Protein AF-A0A5B0LJ06-F1 (afdb_monomer_lite)

pLDDT: mean 71.45, std 17.34, range [28.86, 95.81]

Structure (mmCIF, N/CA/C/O backbone):
data_AF-A0A5B0LJ06-F1
#
_entry.id   AF-A0A5B0LJ06-F1
#
loop_
_atom_site.group_PDB
_atom_site.id
_atom_site.type_symbol
_atom_site.label_atom_id
_atom_site.label_alt_id
_atom_site.label_comp_id
_atom_site.label_asym_id
_atom_site.label_entity_id
_atom_site.label_seq_id
_atom_site.pdbx_PDB_ins_code
_atom_site.Cartn_x
_atom_site.Cartn_y
_atom_site.Cartn_z
_atom_site.occupancy
_atom_site.B_iso_or_equiv
_atom_site.auth_seq_id
_atom_site.auth_comp_id
_atom_site.auth_asym_id
_atom_site.auth_atom_id
_atom_site.pdbx_PDB_model_num
ATOM 1 N N . MET A 1 1 ? -15.429 -1.213 -6.003 1.00 41.97 1 MET A N 1
ATOM 2 C CA . MET A 1 1 ? -16.280 -0.108 -5.500 1.00 41.97 1 MET A CA 1
ATOM 3 C C . MET A 1 1 ? -15.819 1.256 -6.001 1.00 41.97 1 MET A C 1
ATOM 5 O O . MET A 1 1 ? -16.641 1.944 -6.574 1.00 41.97 1 MET A O 1
ATOM 9 N N . ILE A 1 2 ? -14.546 1.646 -5.855 1.00 40.12 2 ILE A N 1
ATOM 10 C CA . ILE A 1 2 ? -14.107 3.023 -6.181 1.00 40.12 2 ILE A CA 1
ATOM 11 C C . ILE A 1 2 ? -14.058 3.334 -7.695 1.00 40.12 2 ILE A C 1
ATOM 13 O O . ILE A 1 2 ? -14.106 4.486 -8.096 1.00 40.12 2 ILE A O 1
ATOM 17 N N . SER A 1 3 ? -14.030 2.315 -8.551 1.00 35.22 3 SER A N 1
ATOM 18 C CA . SER A 1 3 ? -14.036 2.455 -10.014 1.00 35.22 3 SER A CA 1
ATOM 19 C C . SER A 1 3 ? -15.416 2.276 -10.663 1.00 35.22 3 SER A C 1
ATOM 21 O O . SER A 1 3 ? -15.497 2.220 -11.889 1.00 35.22 3 SER A O 1
ATOM 23 N N . ASN A 1 4 ? -16.495 2.134 -9.879 1.00 44.28 4 ASN A N 1
ATOM 24 C CA . ASN A 1 4 ? -17.827 1.881 -10.428 1.00 44.28 4 ASN A CA 1
ATOM 25 C C . ASN A 1 4 ? -18.571 3.213 -10.677 1.00 44.28 4 ASN A C 1
ATOM 27 O O . ASN A 1 4 ? -19.005 3.846 -9.712 1.00 44.28 4 ASN A O 1
ATOM 31 N N . PRO A 1 5 ? -18.776 3.635 -11.940 1.00 48.34 5 PRO A N 1
ATOM 32 C CA . PRO A 1 5 ? -19.432 4.904 -12.260 1.00 48.34 5 PRO A CA 1
ATOM 33 C C . PRO A 1 5 ? -20.890 4.969 -11.772 1.00 48.34 5 PRO A C 1
ATOM 35 O O . PRO A 1 5 ? -21.401 6.060 -11.512 1.00 48.34 5 PRO A O 1
ATOM 38 N N . SER A 1 6 ? -21.542 3.821 -11.556 1.00 48.34 6 SER A N 1
ATOM 39 C CA . SER A 1 6 ? -22.893 3.716 -10.986 1.00 48.34 6 SER A CA 1
ATOM 40 C C . SER A 1 6 ? -22.972 4.186 -9.529 1.00 48.34 6 SER A C 1
ATOM 42 O O . SER A 1 6 ? -24.055 4.4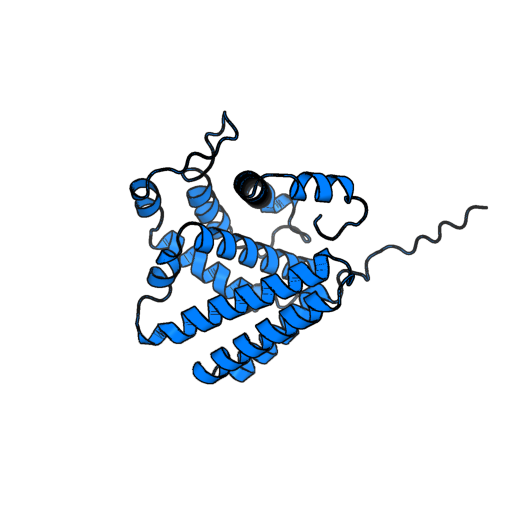62 -9.024 1.00 48.34 6 SER A O 1
ATOM 44 N N . LEU A 1 7 ? -21.831 4.309 -8.843 1.00 59.62 7 LEU A N 1
ATOM 45 C CA . LEU A 1 7 ? -21.734 4.771 -7.458 1.00 59.62 7 LEU A CA 1
ATOM 46 C C . LEU A 1 7 ? -21.443 6.276 -7.354 1.00 59.62 7 LEU A C 1
ATOM 48 O O . LEU A 1 7 ? -21.015 6.752 -6.307 1.00 59.62 7 LEU A O 1
ATOM 52 N N . LYS A 1 8 ? -21.702 7.067 -8.404 1.00 63.84 8 LYS A N 1
ATOM 53 C CA . LYS A 1 8 ? -21.437 8.519 -8.427 1.00 63.84 8 LYS A CA 1
ATOM 54 C C . LYS A 1 8 ? -22.010 9.273 -7.218 1.00 63.84 8 LYS A C 1
ATOM 56 O O . LYS A 1 8 ? -21.332 10.134 -6.664 1.00 63.84 8 LYS A O 1
ATOM 61 N N . HIS A 1 9 ? -23.230 8.944 -6.789 1.00 66.75 9 HIS A N 1
ATOM 62 C CA . HIS A 1 9 ? -23.848 9.560 -5.608 1.00 66.75 9 HIS A CA 1
ATOM 63 C C . HIS A 1 9 ? -23.132 9.176 -4.312 1.00 66.75 9 HIS A C 1
ATOM 65 O O . HIS A 1 9 ? -22.877 10.038 -3.482 1.00 66.75 9 HIS A O 1
ATOM 71 N N . PHE A 1 10 ? -22.724 7.914 -4.186 1.00 69.19 10 PHE A N 1
ATOM 72 C CA . PHE A 1 10 ? -21.917 7.441 -3.066 1.00 69.19 10 PHE A CA 1
ATOM 73 C C . PHE A 1 10 ? -20.543 8.129 -3.032 1.00 69.19 10 PHE A C 1
ATOM 75 O O . PHE A 1 10 ? -20.128 8.613 -1.985 1.00 69.19 10 PHE A O 1
ATOM 82 N N . HIS A 1 11 ? -19.870 8.278 -4.178 1.00 66.31 11 HIS A N 1
ATOM 83 C CA . HIS A 1 11 ? -18.613 9.029 -4.274 1.00 66.31 11 HIS A CA 1
ATOM 84 C C . HIS A 1 11 ? -18.774 10.494 -3.877 1.00 66.31 11 HIS A C 1
ATOM 86 O O . HIS A 1 11 ? -17.941 11.013 -3.138 1.00 66.31 11 HIS A O 1
ATOM 92 N N . ARG A 1 12 ? -19.865 11.138 -4.307 1.00 67.25 12 ARG A N 1
ATOM 93 C CA . ARG A 1 12 ? -20.186 12.511 -3.915 1.00 67.25 12 ARG A CA 1
ATOM 94 C C . ARG A 1 12 ? -20.380 12.634 -2.403 1.00 67.25 12 ARG A C 1
ATOM 96 O O . ARG A 1 12 ? -19.766 13.502 -1.788 1.00 67.25 12 ARG A O 1
ATOM 103 N N . SER A 1 13 ? -21.155 11.733 -1.804 1.00 72.19 13 SER A N 1
ATOM 104 C CA . SER A 1 13 ? -21.355 11.708 -0.355 1.00 72.19 13 SER A CA 1
ATOM 105 C C . SER A 1 13 ? -20.041 11.529 0.402 1.00 72.19 13 SER A C 1
ATOM 107 O O . SER A 1 13 ? -19.841 12.199 1.404 1.00 72.19 13 SER A O 1
ATOM 109 N N . ILE A 1 14 ? -19.111 10.706 -0.098 1.00 73.19 14 ILE A N 1
ATOM 110 C CA . ILE A 1 14 ? -17.773 10.570 0.500 1.00 73.19 14 ILE A CA 1
ATOM 111 C C . ILE A 1 14 ? -16.979 11.873 0.382 1.00 73.19 14 ILE A C 1
ATOM 113 O O . ILE A 1 14 ? -16.378 12.303 1.360 1.00 73.19 14 ILE A O 1
ATOM 117 N N . THR A 1 15 ? -16.974 12.522 -0.786 1.00 72.12 15 THR A N 1
ATOM 118 C CA . THR A 1 15 ? -16.222 13.776 -0.977 1.00 72.12 15 THR A CA 1
ATOM 119 C C . THR A 1 15 ? -16.745 14.938 -0.135 1.00 72.12 15 THR A C 1
ATOM 121 O O . THR A 1 15 ? -15.977 15.839 0.185 1.00 72.12 15 THR A O 1
ATOM 124 N N . GLU A 1 16 ? -18.028 14.918 0.233 1.00 77.75 16 GLU A N 1
ATOM 125 C CA . GLU A 1 16 ? -18.664 15.928 1.089 1.00 77.75 16 GLU A CA 1
ATOM 126 C C . GLU A 1 16 ? -18.366 15.714 2.587 1.00 77.75 16 GLU A C 1
ATOM 128 O O . GLU A 1 16 ? -18.565 16.628 3.390 1.00 77.75 16 GLU A O 1
ATOM 133 N N . LEU A 1 17 ? -17.850 14.541 2.978 1.00 75.75 17 LEU A N 1
ATOM 134 C CA . LEU A 1 17 ? -17.403 14.283 4.349 1.00 75.75 17 LEU A CA 1
ATOM 135 C C . LEU A 1 17 ? -16.189 15.146 4.708 1.00 75.75 17 LEU A C 1
ATOM 137 O O . LEU A 1 17 ? -15.304 15.383 3.885 1.00 75.75 17 LEU A O 1
ATOM 141 N N . GLN A 1 18 ? -16.089 15.535 5.979 1.00 76.62 18 GLN A N 1
ATOM 142 C CA . GLN A 1 18 ? -14.883 16.174 6.502 1.00 76.62 18 GLN A CA 1
ATOM 143 C C . GLN A 1 18 ? -13.685 15.209 6.436 1.00 76.62 18 GLN A C 1
ATOM 145 O O . GLN A 1 18 ? -13.874 13.996 6.561 1.00 76.62 18 GLN A O 1
ATOM 150 N N . PRO A 1 19 ? -12.434 15.700 6.331 1.00 72.12 19 PRO A N 1
ATOM 151 C CA . PRO A 1 19 ? -11.254 14.837 6.202 1.00 72.12 19 PRO A CA 1
ATOM 152 C C . PRO A 1 19 ? -11.138 13.749 7.282 1.00 72.12 19 PRO A C 1
ATOM 154 O O . PRO A 1 19 ? -10.742 12.622 6.995 1.00 72.12 19 PRO A O 1
ATOM 157 N N . ALA A 1 20 ? -11.521 14.055 8.526 1.00 67.81 20 ALA A N 1
ATOM 158 C CA . ALA A 1 20 ? -11.536 13.078 9.616 1.00 67.81 20 ALA A CA 1
ATOM 159 C C . ALA A 1 20 ? -12.578 11.962 9.403 1.00 67.81 20 ALA A C 1
ATOM 161 O O . ALA A 1 20 ? -12.315 10.797 9.690 1.00 67.81 20 ALA A O 1
ATOM 162 N N . GLN A 1 21 ? -13.745 12.299 8.854 1.00 69.62 21 GLN A N 1
ATOM 163 C CA . GLN A 1 21 ? -14.817 11.347 8.560 1.00 69.62 21 GLN A CA 1
ATOM 164 C C . GLN A 1 21 ? -14.479 10.469 7.348 1.00 69.62 21 GLN A C 1
ATOM 166 O O . GLN A 1 21 ? -14.781 9.280 7.359 1.00 69.62 21 GLN A O 1
ATOM 171 N N . GLN A 1 22 ? -13.805 11.022 6.334 1.00 71.19 22 GLN A N 1
ATOM 172 C CA . GLN A 1 22 ? -13.297 10.245 5.196 1.00 71.19 22 GLN A CA 1
ATOM 173 C C . GLN A 1 22 ? -12.294 9.186 5.661 1.00 71.19 22 GLN A C 1
ATOM 175 O O . GLN A 1 22 ? -12.456 8.007 5.355 1.00 71.19 22 GLN A O 1
ATOM 180 N N . LYS A 1 23 ? -11.322 9.588 6.492 1.00 69.50 23 LYS A N 1
ATOM 181 C CA . LYS A 1 23 ? -10.369 8.660 7.121 1.00 69.50 23 LYS A CA 1
ATOM 182 C C . LYS A 1 23 ? -11.074 7.585 7.947 1.00 69.50 23 LYS A C 1
ATOM 184 O O . LYS A 1 23 ? -10.667 6.427 7.922 1.00 69.50 23 LYS A O 1
ATOM 189 N N . CYS A 1 24 ? -12.144 7.953 8.655 1.00 70.69 24 CYS A N 1
ATOM 190 C CA . CYS A 1 24 ? -12.942 6.997 9.414 1.00 70.69 24 CYS A CA 1
ATOM 191 C C . CYS A 1 24 ? -13.612 5.953 8.523 1.00 70.69 24 CYS A C 1
ATOM 193 O O . CYS A 1 24 ? -13.512 4.757 8.791 1.00 70.69 24 CYS A O 1
ATOM 195 N N . LEU A 1 25 ? -14.231 6.394 7.430 1.00 74.12 25 LEU A N 1
ATOM 196 C CA . LEU A 1 25 ? -14.864 5.499 6.474 1.00 74.12 25 LEU A CA 1
ATOM 197 C C . LEU A 1 25 ? -13.854 4.544 5.825 1.00 74.12 25 LEU A C 1
ATOM 199 O O . LEU A 1 25 ? -14.121 3.346 5.754 1.00 74.12 25 LEU A O 1
ATOM 203 N N . GLU A 1 26 ? -12.695 5.044 5.388 1.00 73.19 26 GLU A N 1
ATOM 204 C CA . GLU A 1 26 ? -11.618 4.211 4.831 1.00 73.19 26 GLU A CA 1
ATOM 205 C C . GLU A 1 26 ? -11.201 3.103 5.803 1.00 73.19 26 GLU A C 1
ATOM 207 O O . GLU A 1 26 ? -11.056 1.944 5.412 1.00 73.19 26 GLU A O 1
ATOM 212 N N . TYR A 1 27 ? -11.075 3.445 7.084 1.00 71.94 27 TYR A N 1
ATOM 213 C CA . TYR A 1 27 ? -10.727 2.502 8.135 1.00 71.94 27 TYR A CA 1
ATOM 214 C C . TYR A 1 27 ? -11.827 1.461 8.396 1.00 71.94 27 TYR A C 1
ATOM 216 O O . TYR A 1 27 ? -11.524 0.269 8.447 1.00 71.94 27 TYR A O 1
ATOM 224 N N . VAL A 1 28 ? -13.092 1.873 8.540 1.00 71.88 28 VAL A N 1
ATOM 225 C CA . VAL A 1 28 ? -14.213 0.941 8.765 1.00 71.88 28 VAL A CA 1
ATOM 226 C C . VAL A 1 28 ? -14.314 -0.050 7.608 1.00 71.88 28 VAL A C 1
ATOM 228 O O . VAL A 1 28 ? -14.484 -1.248 7.826 1.00 71.88 28 VAL A O 1
ATOM 231 N N . VAL A 1 29 ? -14.143 0.435 6.377 1.00 77.12 29 VAL A N 1
ATOM 232 C CA . VAL A 1 29 ? -14.117 -0.409 5.180 1.00 77.12 29 VAL A CA 1
ATOM 233 C C . VAL A 1 29 ? -12.940 -1.381 5.224 1.00 77.12 29 VAL A C 1
ATOM 235 O O . VAL A 1 29 ? -13.140 -2.573 5.000 1.00 77.12 29 VAL A O 1
ATOM 238 N N . LEU A 1 30 ? -11.731 -0.913 5.551 1.00 76.94 30 LEU A N 1
ATOM 239 C CA . LEU A 1 30 ? -10.551 -1.772 5.656 1.00 76.94 30 LEU A CA 1
ATOM 240 C C . LEU A 1 30 ? -10.740 -2.868 6.715 1.00 76.94 30 LEU A C 1
ATOM 242 O O . LEU A 1 30 ? -10.498 -4.039 6.431 1.00 76.94 30 LEU A O 1
ATOM 246 N N . ARG A 1 31 ? -11.236 -2.507 7.903 1.00 73.81 31 ARG A N 1
ATOM 247 C CA . ARG A 1 31 ? -11.568 -3.449 8.978 1.00 73.81 31 ARG A CA 1
ATOM 248 C C . ARG A 1 31 ? -12.564 -4.504 8.505 1.00 73.81 31 ARG A C 1
ATOM 250 O O . ARG A 1 31 ? -12.323 -5.691 8.688 1.00 73.81 31 ARG A O 1
ATOM 257 N N . HIS A 1 32 ? -13.648 -4.079 7.863 1.00 76.06 32 HIS A N 1
ATOM 258 C CA . HIS A 1 32 ? -14.696 -4.980 7.384 1.00 76.06 32 HIS A CA 1
ATOM 259 C C . HIS A 1 32 ? -14.192 -5.947 6.308 1.00 76.06 32 HIS A C 1
ATOM 261 O O . HIS A 1 32 ? -14.597 -7.107 6.278 1.00 76.06 32 HIS A O 1
ATOM 267 N N . ILE A 1 33 ? -13.288 -5.489 5.435 1.00 76.94 33 ILE A N 1
ATOM 268 C CA . ILE A 1 33 ? -12.629 -6.339 4.435 1.00 76.94 33 ILE A CA 1
ATOM 269 C C . ILE A 1 33 ? -11.720 -7.371 5.114 1.00 76.94 33 ILE A C 1
ATOM 271 O O . ILE A 1 33 ? -11.721 -8.527 4.704 1.00 76.94 33 ILE A O 1
ATOM 275 N N . ILE A 1 34 ? -10.976 -6.979 6.153 1.00 76.75 34 ILE A N 1
ATOM 276 C CA . ILE A 1 34 ? -10.103 -7.881 6.920 1.00 76.75 34 ILE A CA 1
ATOM 277 C C . ILE A 1 34 ? -10.935 -8.924 7.682 1.00 76.75 34 ILE A C 1
ATOM 279 O O . ILE A 1 34 ? -10.680 -10.112 7.541 1.00 76.75 34 ILE A O 1
ATOM 283 N N . GLU A 1 35 ? -11.966 -8.513 8.426 1.00 74.56 35 GLU A N 1
ATOM 284 C CA . GLU A 1 35 ? -12.852 -9.417 9.189 1.00 74.56 35 GLU A CA 1
ATOM 285 C C . GLU A 1 35 ? -13.616 -10.409 8.297 1.00 74.56 35 GLU A C 1
ATOM 287 O O . GLU A 1 35 ? -14.030 -11.477 8.746 1.00 74.56 35 GLU A O 1
ATOM 292 N N . ARG A 1 36 ? -13.831 -10.058 7.026 1.00 76.25 36 ARG A N 1
ATOM 293 C CA . ARG A 1 36 ? -14.535 -10.897 6.049 1.00 76.25 36 ARG A CA 1
ATOM 294 C C . ARG A 1 36 ? -13.621 -11.397 4.944 1.00 76.25 36 ARG A C 1
ATOM 296 O O . ARG A 1 36 ? -14.133 -11.788 3.897 1.00 76.25 36 ARG A O 1
ATOM 303 N N . TYR A 1 37 ? -12.304 -11.405 5.161 1.00 75.56 37 TYR A N 1
ATOM 304 C CA . TYR A 1 37 ? -11.308 -11.688 4.126 1.00 75.56 37 TYR A CA 1
ATOM 305 C C . TYR A 1 37 ? -11.655 -12.945 3.321 1.00 75.56 37 TYR A C 1
ATOM 307 O O . TYR A 1 37 ? -11.739 -12.905 2.097 1.00 75.56 37 TYR A O 1
ATOM 315 N N . CYS A 1 38 ? -11.970 -14.036 4.020 1.00 72.38 38 CYS A N 1
ATOM 316 C CA . CYS A 1 38 ? -12.340 -15.325 3.435 1.00 72.38 38 CYS A CA 1
ATOM 317 C C . CYS A 1 38 ? -13.554 -15.270 2.491 1.00 72.38 38 CYS A C 1
ATOM 319 O O . CYS A 1 38 ? -13.658 -16.096 1.591 1.00 72.38 38 CYS A O 1
ATOM 321 N N . LEU A 1 39 ? -14.471 -14.321 2.699 1.00 73.81 39 LEU A N 1
ATOM 322 C CA . LEU A 1 39 ? -15.692 -14.147 1.907 1.00 73.81 39 LEU A CA 1
ATOM 323 C C . LEU A 1 39 ? -15.500 -13.199 0.719 1.00 73.81 39 LEU A C 1
ATOM 325 O O . LEU A 1 39 ? -16.259 -13.267 -0.243 1.00 73.81 39 LEU A O 1
ATOM 329 N N . VAL A 1 40 ? -14.534 -12.281 0.802 1.00 76.44 40 VAL A N 1
ATOM 330 C CA . VAL A 1 40 ? -14.285 -11.254 -0.226 1.00 76.44 40 VAL A CA 1
ATOM 331 C C . VAL A 1 40 ? -13.084 -11.575 -1.117 1.00 76.44 40 VAL A C 1
ATOM 333 O O . VAL A 1 40 ? -12.863 -10.887 -2.113 1.00 76.44 40 VAL A O 1
ATOM 336 N N . PHE A 1 41 ? -12.305 -12.602 -0.771 1.00 75.38 41 PHE A N 1
ATOM 337 C CA . PHE A 1 41 ? -11.157 -13.046 -1.549 1.00 75.38 41 PHE A CA 1
ATOM 338 C C . PHE A 1 41 ? -11.603 -13.693 -2.878 1.00 75.38 41 PHE A C 1
ATOM 340 O O . PHE A 1 41 ? -12.386 -14.644 -2.836 1.00 75.38 41 PHE A O 1
ATOM 347 N N . PRO A 1 42 ? -11.109 -13.228 -4.047 1.00 70.31 42 PRO A N 1
ATOM 348 C CA . PRO A 1 42 ? -11.669 -13.602 -5.351 1.00 70.31 42 PRO A CA 1
ATOM 349 C C . PRO A 1 42 ? -11.710 -15.103 -5.676 1.00 70.31 42 PRO A C 1
ATOM 351 O O . PRO A 1 42 ? -12.681 -15.543 -6.282 1.00 70.31 42 PRO A O 1
ATOM 354 N N . ASP A 1 43 ? -10.703 -15.880 -5.267 1.00 66.50 43 ASP A N 1
ATOM 355 C CA . ASP A 1 43 ? -10.564 -17.294 -5.667 1.00 66.50 43 ASP A CA 1
ATOM 356 C C . ASP A 1 43 ? -10.826 -18.296 -4.519 1.00 66.50 43 ASP A C 1
ATOM 358 O O . ASP A 1 43 ? -10.545 -19.486 -4.654 1.00 66.50 43 ASP A O 1
ATOM 362 N N . GLY A 1 44 ? -11.351 -17.842 -3.373 1.00 60.72 44 GLY A N 1
ATOM 363 C CA . GLY A 1 44 ? -11.423 -18.669 -2.160 1.00 60.72 44 GLY A CA 1
ATOM 364 C C . GLY A 1 44 ? -10.040 -18.958 -1.546 1.00 60.72 44 GLY A C 1
ATOM 365 O O . GLY A 1 44 ? -8.994 -18.739 -2.159 1.00 60.72 44 GLY A O 1
ATOM 366 N N . ILE A 1 45 ? -10.002 -19.356 -0.271 1.00 59.97 45 ILE A N 1
ATOM 367 C CA . ILE A 1 45 ? -8.751 -19.442 0.504 1.00 59.97 45 ILE A CA 1
ATOM 368 C C . ILE A 1 45 ? -7.819 -20.476 -0.119 1.00 59.97 45 ILE A C 1
ATOM 370 O O . ILE A 1 45 ? -8.159 -21.651 -0.129 1.00 59.97 45 ILE A O 1
ATOM 374 N N . ASN A 1 46 ? -6.620 -20.052 -0.529 1.00 53.53 46 ASN A N 1
ATOM 375 C CA . ASN A 1 46 ? -5.462 -20.950 -0.556 1.00 53.53 46 ASN A CA 1
ATOM 376 C C . ASN A 1 46 ? -4.094 -20.283 -0.346 1.00 53.53 46 ASN A C 1
ATOM 378 O O . ASN A 1 46 ? -3.129 -21.015 -0.206 1.00 53.53 46 ASN A O 1
ATOM 382 N N . ASN A 1 47 ? -3.964 -18.946 -0.272 1.00 54.41 47 ASN A N 1
ATOM 383 C CA . ASN A 1 47 ? -2.630 -18.311 -0.255 1.00 54.41 47 ASN A CA 1
ATOM 384 C C . ASN A 1 47 ? -2.512 -16.975 0.516 1.00 54.41 47 ASN A C 1
ATOM 386 O O . ASN A 1 47 ? -1.591 -16.203 0.247 1.00 54.41 47 ASN A O 1
ATOM 390 N N . TYR A 1 48 ? -3.411 -16.657 1.458 1.00 58.72 48 TYR A N 1
ATOM 391 C CA . TYR A 1 48 ? -3.234 -15.472 2.313 1.00 58.72 48 TYR A CA 1
ATOM 392 C C . TYR A 1 48 ? -2.730 -15.858 3.708 1.00 58.72 48 TYR A C 1
ATOM 394 O O . TYR A 1 48 ? -3.341 -16.715 4.350 1.00 58.72 48 TYR A O 1
ATOM 402 N N . PRO A 1 49 ? -1.642 -15.251 4.209 1.00 56.62 49 PRO A N 1
ATOM 403 C CA . PRO A 1 49 ? -1.154 -15.524 5.557 1.00 56.62 49 PRO A CA 1
ATOM 404 C C . PRO A 1 49 ? -2.150 -15.014 6.617 1.00 56.62 49 PRO A C 1
ATOM 406 O O . PRO A 1 49 ? -2.236 -13.821 6.899 1.00 56.62 49 PRO A O 1
ATOM 409 N N . LEU A 1 50 ? -2.885 -15.947 7.234 1.00 58.41 50 LEU A N 1
ATOM 410 C CA . LEU A 1 50 ? -3.884 -15.709 8.293 1.00 58.41 50 LEU A CA 1
ATOM 411 C C . LEU A 1 50 ? -3.321 -14.970 9.523 1.00 58.41 50 LEU A C 1
ATOM 413 O O . LEU A 1 50 ? -4.059 -14.323 10.264 1.00 58.41 50 LEU A O 1
ATOM 417 N N . GLU A 1 51 ? -2.011 -15.046 9.758 1.00 59.75 51 GLU A N 1
ATOM 418 C CA . GLU A 1 51 ? -1.348 -14.355 10.873 1.00 59.75 51 GLU A CA 1
ATOM 419 C C . GLU A 1 51 ? -1.388 -12.829 10.721 1.00 59.75 51 GLU A C 1
ATOM 421 O O . GLU A 1 51 ? -1.481 -12.097 11.709 1.00 59.75 51 GLU A O 1
ATOM 426 N N . ILE A 1 52 ? -1.412 -12.353 9.477 1.00 59.59 52 ILE A N 1
ATOM 427 C CA . ILE A 1 52 ? -1.448 -10.933 9.151 1.00 59.59 52 ILE A CA 1
ATOM 428 C C . ILE A 1 52 ? -2.803 -10.306 9.514 1.00 59.59 52 ILE A C 1
ATOM 430 O O . ILE A 1 52 ? -2.854 -9.178 10.009 1.00 59.59 52 ILE A O 1
ATOM 434 N N . GLU A 1 53 ? -3.898 -11.044 9.309 1.00 64.25 53 GLU A N 1
ATOM 435 C CA . GLU A 1 53 ? -5.257 -10.616 9.660 1.00 64.25 53 GLU A CA 1
ATOM 436 C C . GLU A 1 53 ? -5.359 -10.296 11.156 1.00 64.25 53 GLU A C 1
ATOM 438 O O . GLU A 1 53 ? -5.803 -9.213 11.536 1.00 64.25 53 GLU A O 1
ATOM 443 N N . LYS A 1 54 ? -4.852 -11.203 12.002 1.00 66.31 54 LYS A N 1
ATOM 444 C CA . LYS A 1 54 ? -4.871 -11.055 13.462 1.00 66.31 54 LYS A CA 1
ATOM 445 C C . LYS A 1 54 ? -4.046 -9.861 13.927 1.00 66.31 54 LYS A C 1
ATOM 447 O O . LYS A 1 54 ? -4.524 -9.080 14.742 1.00 66.31 54 LYS A O 1
ATOM 452 N N . SER A 1 55 ? -2.829 -9.684 13.407 1.00 65.62 55 SER A N 1
ATOM 453 C CA . SER A 1 55 ? -1.981 -8.539 13.768 1.00 65.62 55 SER A CA 1
ATOM 454 C C . SER A 1 55 ? -2.628 -7.201 13.410 1.00 65.62 55 SER A C 1
ATOM 456 O O . SER A 1 55 ? -2.550 -6.254 14.190 1.00 65.62 55 SER A O 1
ATOM 458 N N . LEU A 1 56 ? -3.295 -7.118 12.257 1.00 66.81 56 LEU A N 1
ATOM 459 C CA . LEU A 1 56 ? -4.028 -5.916 11.879 1.00 66.81 56 LEU A CA 1
ATOM 460 C C . LEU A 1 56 ? -5.280 -5.706 12.712 1.00 66.81 56 LEU A C 1
ATOM 462 O O . LEU A 1 56 ? -5.503 -4.587 13.148 1.00 66.81 56 LEU A O 1
ATOM 466 N N . GLN A 1 57 ? -6.075 -6.743 12.970 1.00 65.94 57 GLN A N 1
ATOM 467 C CA . GLN A 1 57 ? -7.237 -6.630 13.852 1.00 65.94 57 GLN A CA 1
ATOM 468 C C . GLN A 1 57 ? -6.822 -6.126 15.240 1.00 65.94 57 GLN A C 1
ATOM 470 O O . GLN A 1 57 ? -7.414 -5.172 15.728 1.00 65.94 57 GLN A O 1
ATOM 475 N N . ILE A 1 58 ? -5.736 -6.660 15.813 1.00 65.75 58 ILE A N 1
ATOM 476 C CA . ILE A 1 58 ? -5.179 -6.212 17.101 1.00 65.75 58 ILE A CA 1
ATOM 477 C C . ILE A 1 58 ? -4.702 -4.754 17.049 1.00 65.75 58 ILE A C 1
ATOM 479 O O . ILE A 1 58 ? -4.763 -4.059 18.054 1.00 65.75 58 ILE A O 1
ATOM 483 N N . PHE A 1 59 ? -4.234 -4.258 15.903 1.00 65.38 59 PHE A N 1
ATOM 484 C CA . PHE A 1 59 ? -3.870 -2.846 15.748 1.00 65.38 59 PHE A CA 1
ATOM 485 C C . PHE A 1 59 ? -5.086 -1.938 15.527 1.00 65.38 59 PHE A C 1
ATOM 487 O O . PHE A 1 59 ? -5.112 -0.807 16.009 1.00 65.38 59 PHE A O 1
ATOM 494 N N . LEU A 1 60 ? -6.101 -2.429 14.822 1.00 64.06 60 LEU A N 1
ATOM 495 C CA . LEU A 1 60 ? -7.302 -1.696 14.427 1.00 64.06 60 LEU A CA 1
ATOM 496 C C . LEU A 1 60 ? -8.396 -1.661 15.511 1.00 64.06 60 LEU A C 1
ATOM 498 O O . LEU A 1 60 ? -9.223 -0.748 15.501 1.00 64.06 60 LEU A O 1
ATOM 502 N N . GLU A 1 61 ? -8.430 -2.646 16.411 1.00 61.16 61 GLU A N 1
ATOM 503 C CA . GLU A 1 61 ? -9.421 -2.791 17.487 1.00 61.16 61 GLU A CA 1
ATOM 504 C C . GLU A 1 61 ? -9.237 -1.779 18.640 1.00 61.16 61 GLU A C 1
ATOM 506 O O . GLU A 1 61 ? -10.210 -1.108 18.979 1.00 61.16 61 GLU A O 1
ATOM 511 N N . PRO A 1 62 ? -8.036 -1.581 19.213 1.00 55.75 62 PRO A N 1
ATOM 512 C CA . PRO A 1 62 ? -7.821 -0.625 20.298 1.00 55.75 62 PRO A CA 1
ATOM 513 C C . PRO A 1 62 ? -7.694 0.823 19.812 1.00 55.75 62 PRO A C 1
ATOM 515 O O . PRO A 1 62 ? -8.115 1.735 20.508 1.00 55.75 62 PRO A O 1
ATOM 518 N N . ASN A 1 63 ? -7.146 1.079 18.623 1.00 53.59 63 ASN A N 1
ATOM 519 C CA . ASN A 1 63 ? -6.745 2.442 18.260 1.00 53.59 63 ASN A CA 1
ATOM 520 C C . ASN A 1 63 ? -7.877 3.338 17.718 1.00 53.59 63 ASN A C 1
ATOM 522 O O . ASN A 1 63 ? -7.595 4.497 17.412 1.00 53.59 63 ASN A O 1
ATOM 526 N N . LEU A 1 64 ? -9.098 2.831 17.471 1.00 55.53 64 LEU A N 1
ATOM 527 C CA . LEU A 1 64 ? -9.987 3.533 16.528 1.00 55.53 64 LEU A CA 1
ATOM 528 C C . LEU A 1 64 ? -11.497 3.506 16.808 1.00 55.53 64 LEU A C 1
ATOM 530 O O . LEU A 1 64 ? -12.126 4.529 16.558 1.00 55.53 64 LEU A O 1
ATOM 534 N N . ILE A 1 65 ? -12.111 2.427 17.311 1.00 51.62 65 ILE A N 1
ATOM 535 C CA . ILE A 1 65 ? -13.577 2.381 17.510 1.00 51.62 65 ILE A CA 1
ATOM 536 C C . ILE A 1 65 ? -13.941 1.682 18.815 1.00 51.62 65 ILE A C 1
ATOM 538 O O . ILE A 1 65 ? -13.704 0.485 18.984 1.00 51.62 65 ILE A O 1
ATOM 542 N N . ASN A 1 66 ? -14.644 2.401 19.689 1.00 48.97 66 ASN A N 1
ATOM 543 C CA . ASN A 1 66 ? -15.523 1.756 20.655 1.00 48.97 66 ASN A CA 1
ATOM 544 C C . ASN A 1 66 ? -16.616 1.021 19.858 1.00 48.97 66 ASN A C 1
ATOM 546 O O . ASN A 1 66 ? -17.371 1.676 19.135 1.00 48.97 66 ASN A O 1
ATOM 550 N N . LYS A 1 67 ? -16.688 -0.321 19.945 1.00 48.59 67 LYS A N 1
ATOM 551 C CA . LYS A 1 67 ? -17.626 -1.183 19.176 1.00 48.59 67 LYS A CA 1
ATOM 552 C C . LYS A 1 67 ? -19.083 -0.694 19.217 1.00 48.59 67 LYS A C 1
ATOM 554 O O . LYS A 1 67 ? -19.859 -1.042 18.335 1.00 48.59 67 LYS A O 1
ATOM 559 N N . ASN A 1 68 ? -19.426 0.122 20.211 1.00 49.38 68 ASN A N 1
ATOM 560 C CA . ASN A 1 68 ? -20.775 0.599 20.470 1.00 49.38 68 ASN A CA 1
ATOM 561 C C . ASN A 1 68 ? -21.082 2.000 19.903 1.00 49.38 68 ASN A C 1
ATOM 563 O O . ASN A 1 68 ? -22.251 2.369 19.883 1.00 49.38 68 ASN A O 1
ATOM 567 N N . GLU A 1 69 ? -20.093 2.788 19.453 1.00 46.72 69 GLU A N 1
ATOM 568 C CA . GLU A 1 69 ? -20.308 4.239 19.259 1.00 46.72 69 GLU A CA 1
ATOM 569 C C . GLU A 1 69 ? -19.898 4.819 17.899 1.00 46.72 69 GLU A C 1
ATOM 571 O O . GLU A 1 69 ? -20.218 5.975 17.638 1.00 46.72 69 GLU A O 1
ATOM 576 N N . ASN A 1 70 ? -19.245 4.071 16.998 1.00 49.94 70 ASN A N 1
ATOM 577 C CA . ASN A 1 70 ? -18.796 4.599 15.689 1.00 49.94 70 ASN A CA 1
ATOM 578 C C . ASN A 1 70 ? -18.031 5.945 15.783 1.00 49.94 70 ASN A C 1
ATOM 580 O O . ASN A 1 70 ? -18.045 6.748 14.849 1.00 49.94 70 ASN A O 1
ATOM 584 N N . GLN A 1 71 ? -17.368 6.208 16.911 1.00 45.94 71 GLN A N 1
ATOM 585 C CA . GLN A 1 71 ? -16.580 7.415 17.148 1.00 45.94 71 GLN A CA 1
ATOM 586 C C . GLN A 1 71 ? -15.095 7.064 17.193 1.00 45.94 71 GLN A C 1
ATOM 588 O O . GLN A 1 71 ? -14.708 6.045 17.768 1.00 45.94 71 GLN A O 1
ATOM 593 N N . PHE A 1 72 ? -14.276 7.931 16.587 1.00 48.91 72 PHE A N 1
ATOM 594 C CA . PHE A 1 72 ? -12.821 7.867 16.689 1.00 48.91 72 PHE A CA 1
ATOM 595 C C . PHE A 1 72 ? -12.421 8.087 18.142 1.00 48.91 72 PHE A C 1
ATOM 597 O O . PHE A 1 72 ? -12.488 9.208 18.643 1.00 48.91 72 PHE A O 1
ATOM 604 N N . VAL A 1 73 ? -11.963 7.031 18.803 1.00 50.69 73 VAL A N 1
ATOM 605 C CA . VAL A 1 73 ? -11.206 7.176 20.042 1.00 50.69 73 VAL A CA 1
ATOM 606 C C . VAL A 1 73 ? -9.747 7.041 19.649 1.00 50.69 73 VAL A C 1
ATOM 608 O O . VAL A 1 73 ? -9.241 5.930 19.534 1.00 50.69 73 VAL A O 1
ATOM 611 N N . LEU A 1 74 ? -9.075 8.170 19.405 1.00 49.84 74 LEU A N 1
ATOM 612 C CA . LEU A 1 74 ? -7.613 8.186 19.393 1.00 49.84 74 LEU A CA 1
ATOM 613 C C . LEU A 1 74 ? -7.166 7.791 20.803 1.00 49.84 74 LEU A C 1
ATOM 615 O O . LEU A 1 74 ? -7.179 8.617 21.717 1.00 49.84 74 LEU A O 1
ATOM 619 N N . GLN A 1 75 ? -6.851 6.512 21.009 1.00 51.25 75 GLN A N 1
ATOM 620 C CA . GLN A 1 75 ? -6.222 6.090 22.255 1.00 51.25 75 GLN A CA 1
ATOM 621 C C . GLN A 1 75 ? -4.853 6.768 22.373 1.00 51.25 75 GLN A C 1
ATOM 623 O O . GLN A 1 75 ? -4.197 7.057 21.371 1.00 51.25 75 GLN A O 1
ATOM 628 N N . SER A 1 76 ? -4.440 7.073 23.605 1.00 47.75 76 SER A N 1
ATOM 629 C CA . SER A 1 76 ? -3.175 7.760 23.867 1.00 47.75 76 SER A CA 1
ATOM 630 C C . SER A 1 76 ? -1.991 7.005 23.248 1.00 47.75 76 SER A C 1
ATOM 632 O O . SER A 1 76 ? -1.982 5.774 23.212 1.00 47.75 76 SER A O 1
ATOM 634 N N . GLU A 1 77 ? -0.946 7.729 22.825 1.00 49.69 77 GLU A N 1
ATOM 635 C CA . GLU A 1 77 ? 0.282 7.152 22.240 1.00 49.69 77 GLU A CA 1
ATOM 636 C C . GLU A 1 77 ? 0.893 6.002 23.075 1.00 49.69 77 GLU A C 1
ATOM 638 O O . GLU A 1 77 ? 1.596 5.137 22.549 1.00 49.69 77 GLU A O 1
ATOM 643 N N . GLN A 1 78 ? 0.634 5.976 24.388 1.00 44.88 78 GLN A N 1
ATOM 644 C CA . GLN A 1 78 ? 1.057 4.912 25.302 1.00 44.88 78 GLN A CA 1
ATOM 645 C C . GLN A 1 78 ? 0.394 3.555 25.019 1.00 44.88 78 GLN A C 1
ATOM 647 O O . GLN A 1 78 ? 1.071 2.535 25.134 1.00 44.88 78 GLN A O 1
ATOM 652 N N . TYR A 1 79 ? -0.879 3.515 24.616 1.00 51.12 79 TYR A N 1
ATOM 653 C CA . TYR A 1 79 ? -1.563 2.264 24.264 1.00 51.12 79 TYR A CA 1
ATOM 654 C C . TYR A 1 79 ? -1.070 1.706 22.924 1.00 51.12 79 TYR A C 1
ATOM 656 O O . TYR A 1 79 ? -0.827 0.505 22.801 1.00 51.12 79 TYR A O 1
ATOM 664 N N . THR A 1 80 ? -0.815 2.580 21.946 1.00 53.25 80 THR A N 1
ATOM 665 C CA . THR A 1 80 ? -0.288 2.203 20.626 1.00 53.25 80 THR A CA 1
ATOM 666 C C . THR A 1 80 ? 1.101 1.562 20.719 1.00 53.25 80 THR A C 1
ATOM 668 O O . THR A 1 80 ? 1.386 0.580 20.030 1.00 53.25 80 THR A O 1
ATOM 671 N N . LYS A 1 81 ? 1.959 2.047 21.629 1.00 56.00 81 LYS A N 1
ATOM 672 C CA . LYS A 1 81 ? 3.307 1.493 21.846 1.00 56.00 81 LYS A CA 1
ATOM 673 C C . LYS A 1 81 ? 3.302 0.041 22.334 1.00 56.00 81 LYS A C 1
ATOM 675 O O . LYS A 1 81 ? 4.214 -0.694 21.962 1.00 56.00 81 LYS A O 1
ATOM 680 N N . ASN A 1 82 ? 2.284 -0.380 23.089 1.00 58.19 82 ASN A N 1
ATOM 681 C CA . ASN A 1 82 ? 2.179 -1.747 23.618 1.00 58.19 82 ASN A CA 1
ATOM 682 C C . ASN A 1 82 ? 1.762 -2.785 22.561 1.00 58.19 82 ASN A C 1
ATOM 684 O O . ASN A 1 82 ? 1.946 -3.978 22.780 1.00 58.19 82 ASN A O 1
ATOM 688 N N . ILE A 1 83 ? 1.225 -2.346 21.418 1.00 65.00 83 ILE A N 1
ATOM 689 C CA . ILE A 1 83 ? 0.752 -3.227 20.336 1.00 65.00 83 ILE A CA 1
ATOM 690 C C . ILE A 1 83 ? 1.871 -3.561 19.341 1.00 65.00 83 ILE A C 1
ATOM 692 O O . ILE A 1 83 ? 1.855 -4.609 18.699 1.00 65.00 83 ILE A O 1
ATOM 696 N N . ILE A 1 84 ? 2.859 -2.675 19.202 1.00 72.00 84 ILE A N 1
ATOM 697 C CA . ILE A 1 84 ? 3.939 -2.810 18.219 1.00 72.00 84 ILE A CA 1
ATOM 698 C C . ILE A 1 84 ? 5.043 -3.709 18.792 1.00 72.00 84 ILE A C 1
ATOM 700 O O . ILE A 1 84 ? 6.126 -3.241 19.158 1.00 72.00 84 ILE A O 1
ATOM 704 N N . ASP A 1 85 ? 4.739 -5.002 18.884 1.00 75.88 85 ASP A N 1
ATOM 705 C CA . ASP A 1 85 ? 5.666 -6.064 19.265 1.00 75.88 85 ASP A CA 1
ATOM 706 C C . ASP A 1 85 ? 6.415 -6.643 18.044 1.00 75.88 85 ASP A C 1
ATOM 708 O O . ASP A 1 85 ? 6.239 -6.217 16.898 1.00 75.88 85 ASP A O 1
ATOM 712 N N . GLN A 1 86 ? 7.291 -7.627 18.270 1.00 79.19 86 GLN A N 1
ATOM 713 C CA . GLN A 1 86 ? 8.041 -8.257 17.177 1.00 79.19 86 GLN A CA 1
ATOM 714 C C . GLN A 1 86 ? 7.144 -9.009 16.183 1.00 79.19 86 GLN A C 1
ATOM 716 O O . GLN A 1 86 ? 7.465 -9.036 14.993 1.00 79.19 86 GLN A O 1
ATOM 721 N N . LYS A 1 87 ? 6.027 -9.592 16.640 1.00 78.12 87 LYS A N 1
ATOM 722 C CA . LYS A 1 87 ? 5.081 -10.306 15.770 1.00 78.12 87 LYS A CA 1
ATOM 723 C C . LYS A 1 87 ? 4.384 -9.333 14.830 1.00 78.12 87 LYS A C 1
ATOM 725 O O . LYS A 1 87 ? 4.290 -9.599 13.638 1.00 78.12 87 LYS A O 1
ATOM 730 N N . PHE A 1 88 ? 3.981 -8.172 15.335 1.00 79.38 88 PHE A N 1
ATOM 731 C CA . PHE A 1 88 ? 3.410 -7.105 14.531 1.00 79.38 88 PHE A CA 1
ATOM 732 C C . PHE A 1 88 ? 4.397 -6.623 13.465 1.00 79.38 88 PHE A C 1
ATOM 734 O O . PHE A 1 88 ? 4.053 -6.573 12.287 1.00 79.38 88 PHE A O 1
ATOM 741 N N . ILE A 1 89 ? 5.653 -6.350 13.845 1.00 82.00 89 ILE A N 1
ATOM 742 C CA . ILE A 1 89 ? 6.701 -5.953 12.891 1.00 82.00 89 ILE A CA 1
ATOM 743 C C . ILE A 1 89 ? 6.935 -7.027 11.820 1.00 82.00 89 ILE A C 1
ATOM 745 O O . ILE A 1 89 ? 7.130 -6.684 10.652 1.00 82.00 89 ILE A O 1
ATOM 749 N N . PHE A 1 90 ? 6.898 -8.311 12.186 1.00 81.81 90 PHE A N 1
ATOM 750 C CA . PHE A 1 90 ? 6.993 -9.411 11.227 1.00 81.81 90 PHE A CA 1
ATOM 751 C C . PHE A 1 90 ? 5.826 -9.393 10.228 1.00 81.81 90 PHE A C 1
ATOM 753 O O . PHE A 1 90 ? 6.065 -9.385 9.022 1.00 81.81 90 PHE A O 1
ATOM 760 N N . SER A 1 91 ? 4.588 -9.250 10.707 1.00 79.19 91 SER A N 1
ATOM 761 C CA . SER A 1 91 ? 3.400 -9.130 9.851 1.00 79.19 91 SER A CA 1
ATOM 762 C C . SER A 1 91 ? 3.485 -7.941 8.885 1.00 79.19 91 SER A C 1
ATOM 764 O O . SER A 1 91 ? 3.111 -8.064 7.717 1.00 79.19 91 SER A O 1
ATOM 766 N N . ILE A 1 92 ? 4.034 -6.796 9.317 1.00 84.25 92 ILE A N 1
ATOM 767 C CA . ILE A 1 92 ? 4.231 -5.649 8.415 1.00 84.25 92 ILE A CA 1
ATOM 768 C C . ILE A 1 92 ? 5.281 -5.945 7.340 1.00 84.25 92 ILE A C 1
ATOM 770 O O . ILE A 1 92 ? 5.106 -5.549 6.187 1.00 84.25 92 ILE A O 1
ATOM 774 N N . LYS A 1 93 ? 6.355 -6.672 7.666 1.00 85.19 93 LYS A N 1
ATOM 775 C CA . LYS A 1 93 ? 7.348 -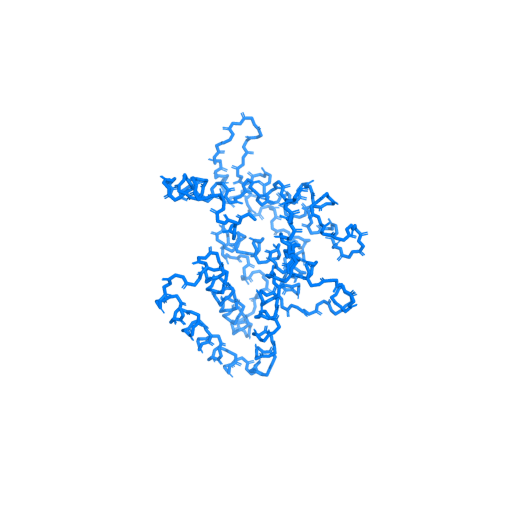7.083 6.659 1.00 85.19 93 LYS A CA 1
ATOM 776 C C . LYS A 1 93 ? 6.727 -7.979 5.591 1.00 85.19 93 LYS A C 1
ATOM 778 O O . LYS A 1 93 ? 6.970 -7.743 4.411 1.00 85.19 93 LYS A O 1
ATOM 783 N N . SER A 1 94 ? 5.851 -8.904 5.974 1.00 81.50 94 SER A N 1
ATOM 784 C CA . SER A 1 94 ? 5.112 -9.723 5.009 1.00 81.50 94 SER A CA 1
ATOM 785 C C . SER A 1 94 ? 4.207 -8.884 4.095 1.00 81.50 94 SER A C 1
ATOM 787 O O . SER A 1 94 ? 4.108 -9.161 2.900 1.00 81.50 94 SER A O 1
ATOM 789 N N . PHE A 1 95 ? 3.604 -7.798 4.595 1.00 84.06 95 PHE A N 1
ATOM 790 C CA . PHE A 1 95 ? 2.902 -6.848 3.725 1.00 84.06 95 PHE A CA 1
ATOM 791 C C . PHE A 1 95 ? 3.819 -6.132 2.746 1.00 84.06 95 PHE A C 1
ATOM 793 O O . PHE A 1 95 ? 3.448 -5.948 1.589 1.00 84.06 95 PHE A O 1
ATOM 800 N N . ILE A 1 96 ? 5.004 -5.725 3.196 1.00 88.94 96 ILE A N 1
ATOM 801 C CA . ILE A 1 96 ? 6.000 -5.093 2.331 1.00 88.94 96 ILE A CA 1
ATOM 802 C C . ILE A 1 96 ? 6.420 -6.060 1.217 1.00 88.94 96 ILE A C 1
ATOM 804 O O . ILE A 1 96 ? 6.557 -5.634 0.074 1.00 88.94 96 ILE A O 1
ATOM 808 N N . GLU A 1 97 ? 6.569 -7.351 1.509 1.00 86.94 97 GLU A N 1
ATOM 809 C CA . GLU A 1 97 ? 6.882 -8.383 0.511 1.00 86.94 97 GLU A CA 1
ATOM 810 C C . GLU A 1 97 ? 5.753 -8.568 -0.514 1.00 86.94 97 GLU A C 1
ATOM 812 O O . GLU A 1 97 ? 6.021 -8.580 -1.718 1.00 86.94 97 GLU A O 1
ATOM 817 N N . ILE A 1 98 ? 4.490 -8.643 -0.066 1.00 86.12 98 ILE A N 1
ATOM 818 C CA . ILE A 1 98 ? 3.315 -8.705 -0.957 1.00 86.12 98 ILE A CA 1
ATOM 819 C C . ILE A 1 98 ? 3.243 -7.447 -1.829 1.00 86.12 98 ILE A C 1
ATOM 821 O O . ILE A 1 98 ? 3.097 -7.539 -3.046 1.00 86.12 98 ILE A O 1
ATOM 825 N N . PHE A 1 99 ? 3.398 -6.267 -1.229 1.00 90.19 99 PHE A N 1
ATOM 826 C CA . PHE A 1 99 ? 3.393 -4.989 -1.937 1.00 90.19 99 PHE A CA 1
ATOM 827 C C . PHE A 1 99 ? 4.551 -4.871 -2.939 1.00 90.19 99 PHE A C 1
ATOM 829 O O . PHE A 1 99 ? 4.395 -4.326 -4.030 1.00 90.19 99 PHE A O 1
ATOM 836 N N . ASN A 1 100 ? 5.717 -5.428 -2.611 1.00 89.12 100 ASN A N 1
ATOM 837 C CA . ASN A 1 100 ? 6.853 -5.510 -3.523 1.00 89.12 100 ASN A CA 1
ATOM 838 C C . ASN A 1 100 ? 6.712 -6.616 -4.578 1.00 89.12 100 ASN A C 1
ATOM 840 O O . ASN A 1 100 ? 7.620 -6.753 -5.395 1.00 89.12 100 ASN A O 1
ATOM 844 N N . LEU A 1 101 ? 5.612 -7.378 -4.579 1.00 83.44 101 LEU A N 1
ATOM 845 C CA . LEU A 1 101 ? 5.372 -8.507 -5.483 1.00 83.44 101 LEU A CA 1
ATOM 846 C C . LEU A 1 101 ? 6.467 -9.589 -5.390 1.00 83.44 101 LEU A C 1
ATOM 848 O O . LEU A 1 101 ? 6.740 -10.296 -6.354 1.00 83.44 101 LEU A O 1
ATOM 852 N N . GLN A 1 102 ? 7.099 -9.724 -4.220 1.00 75.06 102 GLN A N 1
ATOM 853 C CA . GLN A 1 102 ? 8.220 -10.645 -3.974 1.00 75.06 102 GLN A CA 1
ATOM 854 C C . GLN A 1 102 ? 7.771 -12.057 -3.579 1.00 75.06 102 GLN A C 1
ATOM 856 O O . GLN A 1 102 ? 8.586 -12.974 -3.511 1.00 75.06 102 GLN A O 1
ATOM 861 N N . ASN A 1 103 ? 6.477 -12.252 -3.325 1.00 63.34 103 ASN A N 1
ATOM 862 C CA . ASN A 1 103 ? 5.933 -13.516 -2.847 1.00 63.34 103 ASN A CA 1
ATOM 863 C C . ASN A 1 103 ? 5.625 -14.462 -4.027 1.00 63.34 103 ASN A C 1
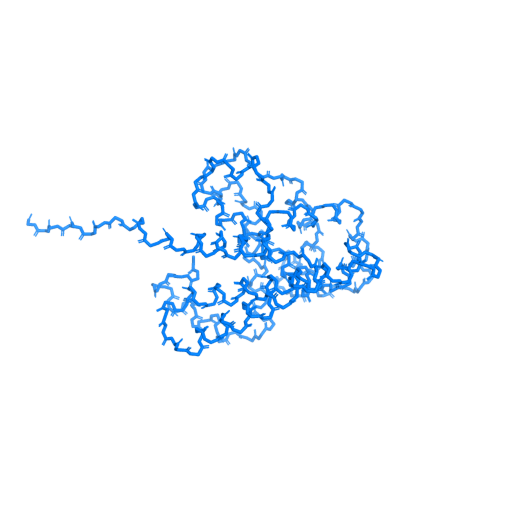ATOM 865 O O . ASN A 1 103 ? 4.471 -14.708 -4.379 1.00 63.34 103 ASN A O 1
ATOM 869 N N . GLU A 1 104 ? 6.675 -14.952 -4.697 1.00 50.91 104 GLU A N 1
ATOM 870 C CA . GLU A 1 104 ? 6.555 -15.731 -5.940 1.00 50.91 104 GLU A CA 1
ATOM 871 C C . GLU A 1 104 ? 5.712 -17.008 -5.796 1.00 50.91 104 GLU A C 1
ATOM 873 O O . GLU A 1 104 ? 5.074 -17.404 -6.766 1.00 50.91 104 GLU A O 1
ATOM 878 N N . SER A 1 105 ? 5.642 -17.636 -4.618 1.00 47.22 105 SER A N 1
ATOM 879 C CA . SER A 1 105 ? 4.886 -18.884 -4.406 1.00 47.22 105 SER A CA 1
ATOM 880 C C . SER A 1 105 ? 3.366 -18.691 -4.317 1.00 47.22 105 SER A C 1
ATOM 882 O O . SER A 1 105 ? 2.622 -19.592 -4.693 1.00 47.22 105 SER A O 1
ATOM 884 N N . SER A 1 106 ? 2.890 -17.520 -3.878 1.00 50.75 106 SER A N 1
ATOM 885 C CA . SER A 1 106 ? 1.456 -17.168 -3.842 1.00 50.75 106 SER A CA 1
ATOM 886 C C . SER A 1 106 ? 0.987 -16.423 -5.103 1.00 50.75 106 SER A C 1
ATOM 888 O O . SER A 1 106 ? -0.209 -16.382 -5.408 1.00 50.75 106 SER A O 1
ATOM 890 N N . ILE A 1 107 ? 1.933 -15.854 -5.862 1.00 50.31 107 ILE A N 1
ATOM 891 C CA . ILE A 1 107 ? 1.691 -15.018 -7.047 1.00 50.31 107 ILE A CA 1
ATOM 892 C C . ILE A 1 107 ? 1.931 -15.797 -8.361 1.00 50.31 107 ILE A C 1
ATOM 894 O O . ILE A 1 107 ? 1.254 -15.547 -9.362 1.00 50.31 107 ILE A O 1
ATOM 898 N N . ARG A 1 108 ? 2.841 -16.780 -8.423 1.00 45.66 108 ARG A N 1
ATOM 899 C CA . ARG A 1 108 ? 2.985 -17.631 -9.621 1.00 45.66 108 ARG A CA 1
ATOM 900 C C . ARG A 1 108 ? 1.831 -18.632 -9.689 1.00 45.66 108 ARG A C 1
ATOM 902 O O . ARG A 1 108 ? 1.861 -19.673 -9.052 1.00 45.66 108 ARG A O 1
ATOM 909 N N . GLY A 1 109 ? 0.815 -18.298 -10.480 1.00 52.94 109 GLY A N 1
ATOM 910 C CA . GLY A 1 109 ? -0.336 -19.160 -10.771 1.00 52.94 109 GLY A CA 1
ATOM 911 C C . GLY A 1 109 ? -1.683 -18.606 -10.308 1.00 52.94 109 GLY A C 1
ATOM 912 O O . GLY A 1 109 ? -2.711 -19.119 -10.736 1.00 52.94 109 GLY A O 1
ATOM 913 N N . SER A 1 110 ? -1.706 -17.546 -9.492 1.00 63.41 110 SER A N 1
ATOM 914 C CA . SER A 1 110 ? -2.961 -16.889 -9.108 1.00 63.41 110 SER A CA 1
ATOM 915 C C . SER A 1 110 ? -3.547 -16.061 -10.252 1.00 63.41 110 SER A C 1
ATOM 917 O O . SER A 1 110 ? -2.816 -15.475 -11.062 1.00 63.41 110 SER A O 1
ATOM 919 N N . ALA A 1 111 ? -4.880 -15.998 -10.310 1.00 73.25 111 ALA A N 1
ATOM 920 C CA . ALA A 1 111 ? -5.577 -15.141 -11.255 1.00 73.25 111 ALA A CA 1
ATOM 921 C C . ALA A 1 111 ? -5.221 -13.667 -11.005 1.00 73.25 111 ALA A C 1
ATOM 923 O O . ALA A 1 111 ? -4.964 -13.249 -9.871 1.00 73.25 111 ALA A O 1
ATOM 924 N N . GLN A 1 112 ? -5.248 -12.850 -12.062 1.00 78.75 112 GLN A N 1
ATOM 925 C CA . GLN A 1 112 ? -4.917 -11.423 -11.980 1.00 78.75 112 GLN A CA 1
ATOM 926 C C . GLN A 1 112 ? -5.733 -10.699 -10.898 1.00 78.75 112 GLN A C 1
ATOM 928 O O . GLN A 1 112 ? -5.184 -9.911 -10.134 1.00 78.75 112 GLN A O 1
ATOM 933 N N . LYS A 1 113 ? -7.024 -11.036 -10.766 1.00 78.69 113 LYS A N 1
ATOM 934 C CA . LYS A 1 113 ? -7.923 -10.484 -9.740 1.00 78.69 113 LYS A CA 1
ATOM 935 C C . LYS A 1 113 ? -7.404 -10.718 -8.319 1.00 78.69 113 LYS A C 1
ATOM 937 O O . LYS A 1 113 ? -7.443 -9.798 -7.505 1.00 78.69 113 LYS A O 1
ATOM 942 N N . THR A 1 114 ? -6.872 -11.905 -8.039 1.00 78.81 114 THR A N 1
ATOM 943 C CA . THR A 1 114 ? -6.295 -12.255 -6.736 1.00 78.81 114 THR A CA 1
ATOM 944 C C . THR A 1 114 ? -5.020 -11.472 -6.452 1.00 78.81 114 THR A C 1
ATOM 946 O O . THR A 1 114 ? -4.885 -10.906 -5.368 1.00 78.81 114 THR A O 1
ATOM 949 N N . LYS A 1 115 ? -4.123 -11.343 -7.435 1.00 79.50 115 LYS A N 1
ATOM 950 C CA . LYS A 1 115 ? -2.902 -10.532 -7.295 1.00 79.50 115 LYS A CA 1
ATOM 951 C C . LYS A 1 115 ? -3.226 -9.072 -7.023 1.00 79.50 115 LYS A C 1
ATOM 953 O O . LYS A 1 115 ? -2.686 -8.480 -6.092 1.00 79.50 115 LYS A O 1
ATOM 958 N N . THR A 1 116 ? -4.146 -8.509 -7.804 1.00 84.38 116 THR A N 1
ATOM 959 C CA . THR A 1 116 ? -4.601 -7.130 -7.637 1.00 84.38 116 THR A CA 1
ATOM 960 C C . THR A 1 116 ? -5.230 -6.939 -6.260 1.00 84.38 116 THR A C 1
ATOM 962 O O . THR A 1 116 ? -4.920 -5.962 -5.584 1.00 84.38 116 THR A O 1
ATOM 965 N N . PHE A 1 117 ? -6.059 -7.880 -5.798 1.00 82.38 117 PHE A N 1
ATOM 966 C CA . PHE A 1 117 ? -6.657 -7.823 -4.466 1.00 82.38 117 PHE A CA 1
ATOM 967 C C . PHE A 1 117 ? -5.601 -7.860 -3.351 1.00 82.38 117 PHE A C 1
ATOM 969 O O . PHE A 1 117 ? -5.608 -6.998 -2.477 1.00 82.38 117 PHE A O 1
ATOM 976 N N . GLN A 1 118 ? -4.657 -8.805 -3.397 1.00 81.00 118 GLN A N 1
ATOM 977 C CA . GLN A 1 118 ? -3.584 -8.920 -2.403 1.00 81.00 118 GLN A CA 1
ATOM 978 C C . GLN A 1 118 ? -2.685 -7.679 -2.375 1.00 81.00 118 GLN A C 1
ATOM 980 O O . GLN A 1 118 ? -2.370 -7.173 -1.297 1.00 81.00 118 GLN A O 1
ATOM 985 N N . PHE A 1 119 ? -2.322 -7.153 -3.546 1.00 87.00 119 PHE A N 1
ATOM 986 C CA . PHE A 1 119 ? -1.539 -5.928 -3.671 1.00 87.00 119 PHE A CA 1
ATOM 987 C C . PHE A 1 119 ? -2.274 -4.717 -3.080 1.00 87.00 119 PHE A C 1
ATOM 989 O O . PHE A 1 119 ? -1.695 -3.971 -2.291 1.00 87.00 119 PHE A O 1
ATOM 996 N N . LEU A 1 120 ? -3.560 -4.544 -3.413 1.00 86.56 120 LEU A N 1
ATOM 997 C CA . LEU A 1 120 ? -4.394 -3.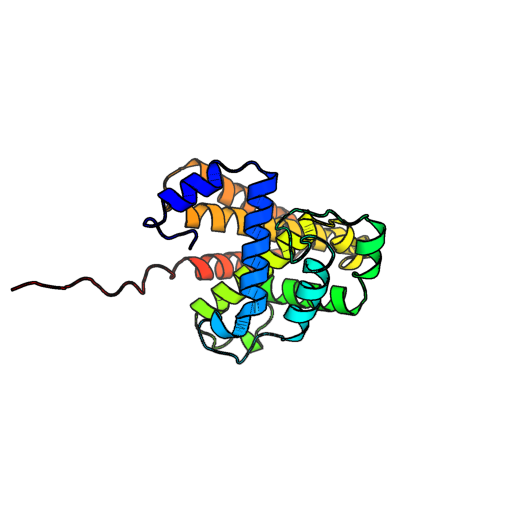467 -2.874 1.00 86.56 120 LEU A CA 1
ATOM 998 C C . LEU A 1 120 ? -4.548 -3.574 -1.358 1.00 86.56 120 LEU A C 1
ATOM 1000 O O . LEU A 1 120 ? -4.411 -2.571 -0.665 1.00 86.56 120 LEU A O 1
ATOM 1004 N N . MET A 1 121 ? -4.777 -4.782 -0.841 1.00 83.38 121 MET A N 1
ATOM 1005 C CA . MET A 1 121 ? -4.863 -5.026 0.596 1.00 83.38 121 MET A CA 1
ATOM 1006 C C . MET A 1 121 ? -3.567 -4.654 1.307 1.00 83.38 121 MET A C 1
ATOM 1008 O O . MET A 1 121 ? -3.605 -3.918 2.293 1.00 83.38 121 MET A O 1
ATOM 1012 N N . ALA A 1 122 ? -2.422 -5.101 0.785 1.00 86.06 122 ALA A N 1
ATOM 1013 C CA . ALA A 1 122 ? -1.124 -4.757 1.347 1.00 86.06 122 ALA A CA 1
ATOM 1014 C C . ALA A 1 122 ? -0.884 -3.244 1.332 1.00 86.06 122 ALA A C 1
ATOM 1016 O O . ALA A 1 122 ? -0.544 -2.667 2.364 1.00 86.06 122 ALA A O 1
ATOM 1017 N N . TYR A 1 123 ? -1.137 -2.589 0.197 1.00 90.00 123 TYR A N 1
ATOM 1018 C CA . TYR A 1 123 ? -1.035 -1.139 0.072 1.00 90.00 123 TYR A CA 1
ATOM 1019 C C . TYR A 1 123 ? -1.926 -0.406 1.087 1.00 90.00 123 TYR A C 1
ATOM 1021 O O . TYR A 1 123 ? -1.437 0.463 1.805 1.00 90.00 123 TYR A O 1
ATOM 1029 N N . SER A 1 124 ? -3.209 -0.763 1.196 1.00 85.25 124 SER A N 1
ATOM 1030 C CA . SER A 1 124 ? -4.148 -0.107 2.112 1.00 85.25 124 SER A CA 1
ATOM 1031 C C . SER A 1 124 ? -3.740 -0.265 3.575 1.00 85.25 124 SER A C 1
ATOM 1033 O O . SER A 1 124 ? -3.770 0.713 4.322 1.00 85.25 124 SER A O 1
ATOM 1035 N N . CYS A 1 125 ? -3.300 -1.459 3.979 1.00 83.00 125 CYS A N 1
ATOM 1036 C CA . CYS A 1 125 ? -2.843 -1.713 5.344 1.00 83.00 125 CYS A CA 1
ATOM 1037 C C . CYS A 1 125 ? -1.566 -0.927 5.664 1.00 83.00 125 CYS A C 1
ATOM 1039 O O . CYS A 1 125 ? -1.501 -0.240 6.683 1.00 83.00 125 CYS A O 1
ATOM 1041 N N . LEU A 1 126 ? -0.574 -0.965 4.768 1.00 87.12 126 LEU A N 1
ATOM 1042 C CA . LEU A 1 126 ? 0.674 -0.214 4.921 1.00 87.12 126 LEU A CA 1
ATOM 1043 C C . LEU A 1 126 ? 0.421 1.295 4.974 1.00 87.12 126 LEU A C 1
ATOM 1045 O O . LEU A 1 126 ? 0.943 1.972 5.857 1.00 87.12 126 LEU A O 1
ATOM 1049 N N . ASN A 1 127 ? -0.404 1.822 4.066 1.00 87.19 127 ASN A N 1
ATOM 1050 C CA . ASN A 1 127 ? -0.738 3.244 4.020 1.00 87.19 127 ASN A CA 1
ATOM 1051 C C . ASN A 1 127 ? -1.408 3.699 5.320 1.00 87.19 127 ASN A C 1
ATOM 1053 O O . ASN A 1 127 ? -1.062 4.750 5.859 1.00 87.19 127 ASN A O 1
ATOM 1057 N N . PHE A 1 128 ? -2.329 2.885 5.841 1.00 79.31 128 PHE A N 1
ATOM 1058 C CA . PHE A 1 128 ? -3.016 3.159 7.095 1.00 79.31 128 PHE A CA 1
ATOM 1059 C C . PHE A 1 128 ? -2.035 3.237 8.269 1.00 79.31 128 PHE A C 1
ATOM 1061 O O . PHE A 1 128 ? -1.975 4.243 8.973 1.00 79.31 128 PHE A O 1
ATOM 1068 N N . ILE A 1 129 ? -1.221 2.196 8.435 1.00 80.06 129 ILE A N 1
ATOM 1069 C CA . ILE A 1 129 ? -0.268 2.072 9.538 1.00 80.06 129 ILE A CA 1
ATOM 1070 C C . ILE A 1 129 ? 0.755 3.214 9.530 1.00 80.06 129 ILE A C 1
ATOM 1072 O O . ILE A 1 129 ? 0.998 3.812 10.571 1.00 80.06 129 ILE A O 1
ATOM 1076 N N . ILE A 1 130 ? 1.308 3.564 8.365 1.00 83.00 130 ILE A N 1
ATOM 1077 C CA . ILE A 1 130 ? 2.294 4.653 8.234 1.00 83.00 130 ILE A CA 1
ATOM 1078 C C . ILE A 1 130 ? 1.665 6.017 8.530 1.00 83.00 130 ILE A C 1
ATOM 1080 O O . ILE A 1 130 ? 2.316 6.880 9.116 1.00 83.00 130 ILE A O 1
ATOM 1084 N N . THR A 1 131 ? 0.407 6.218 8.124 1.00 79.94 131 THR A N 1
ATOM 1085 C CA . THR A 1 131 ? -0.336 7.456 8.399 1.00 79.94 131 THR A CA 1
ATOM 1086 C C . THR A 1 131 ? -0.641 7.605 9.888 1.00 79.94 131 THR A C 1
ATOM 1088 O O . THR A 1 131 ? -0.649 8.725 10.393 1.00 79.94 131 THR A O 1
ATOM 1091 N N . TYR A 1 132 ? -0.904 6.493 10.579 1.00 74.38 132 TYR A N 1
ATOM 1092 C CA . TYR A 1 132 ? -1.228 6.485 12.003 1.00 74.38 132 TYR A CA 1
ATOM 1093 C C . TYR A 1 132 ? 0.021 6.585 12.892 1.00 74.38 132 TYR A C 1
ATOM 1095 O O . TYR A 1 132 ? 0.052 7.399 13.808 1.00 74.38 132 TYR A O 1
ATOM 1103 N N . ASP A 1 133 ? 1.061 5.796 12.612 1.00 75.44 133 ASP A N 1
ATOM 1104 C CA . ASP A 1 133 ? 2.334 5.816 13.339 1.00 75.44 133 ASP A CA 1
ATOM 1105 C C . ASP A 1 133 ? 3.517 5.689 12.370 1.00 75.44 133 ASP A C 1
ATOM 1107 O O . ASP A 1 133 ? 3.987 4.598 12.041 1.00 75.44 133 ASP A O 1
ATOM 1111 N N . SER A 1 134 ? 4.042 6.833 11.932 1.00 79.44 134 SER A N 1
ATOM 1112 C CA . SER A 1 134 ? 5.184 6.876 11.011 1.00 79.44 134 SER A CA 1
ATOM 1113 C C . SER A 1 134 ? 6.481 6.284 11.594 1.00 79.44 134 SER A C 1
ATOM 1115 O O . SER A 1 134 ? 7.341 5.836 10.825 1.00 79.44 134 SER A O 1
ATOM 1117 N N . CYS A 1 135 ? 6.608 6.199 12.928 1.00 81.44 135 CYS A N 1
ATOM 1118 C CA . CYS A 1 135 ? 7.778 5.635 13.610 1.00 81.44 135 CYS A CA 1
ATOM 1119 C C . CYS A 1 135 ? 7.894 4.118 13.397 1.00 81.44 135 CYS A C 1
ATOM 1121 O O . CYS A 1 135 ? 8.954 3.532 13.628 1.00 81.44 135 CYS A O 1
ATOM 1123 N N . ILE A 1 136 ? 6.840 3.454 12.908 1.00 82.12 136 ILE A N 1
ATOM 1124 C CA . ILE A 1 136 ? 6.908 2.037 12.539 1.00 82.12 136 ILE A CA 1
ATOM 1125 C C . ILE A 1 136 ? 7.980 1.750 11.487 1.00 82.12 136 ILE A C 1
ATOM 1127 O O . ILE A 1 136 ? 8.629 0.705 11.527 1.00 82.12 136 ILE A O 1
ATOM 1131 N N . LEU A 1 137 ? 8.216 2.689 10.569 1.00 86.06 137 LEU A N 1
ATOM 1132 C CA . LEU A 1 137 ? 9.229 2.521 9.536 1.00 86.06 137 LEU A CA 1
ATOM 1133 C C . LEU A 1 137 ? 10.635 2.519 10.129 1.00 86.06 137 LEU A C 1
ATOM 1135 O O . LEU A 1 137 ? 11.498 1.828 9.597 1.00 86.06 137 LEU A O 1
ATOM 1139 N N . ASP A 1 138 ? 10.850 3.214 11.245 1.00 85.38 138 ASP A N 1
ATOM 1140 C CA . ASP A 1 138 ? 12.123 3.182 11.968 1.00 85.38 138 ASP A CA 1
ATOM 1141 C C . ASP A 1 138 ? 12.302 1.862 12.728 1.00 85.38 138 ASP A C 1
ATOM 1143 O O . ASP A 1 138 ? 13.421 1.420 12.943 1.00 85.38 138 ASP A O 1
ATOM 1147 N N . LYS A 1 139 ? 11.215 1.160 13.070 1.00 84.38 139 LYS A N 1
ATOM 1148 C CA . LYS A 1 139 ? 11.290 -0.204 13.624 1.00 84.38 139 LYS A CA 1
ATOM 1149 C C . LYS A 1 139 ? 11.537 -1.264 12.545 1.00 84.38 139 LYS A C 1
ATOM 1151 O O . LYS A 1 139 ? 12.170 -2.283 12.814 1.00 84.38 139 LYS A O 1
ATOM 1156 N N . ILE A 1 140 ? 11.041 -1.043 11.327 1.00 84.88 140 ILE A N 1
ATOM 1157 C CA . ILE A 1 140 ? 11.229 -1.951 10.182 1.00 84.88 140 ILE A CA 1
ATOM 1158 C C . ILE A 1 140 ? 12.613 -1.775 9.554 1.00 84.88 140 ILE A C 1
ATOM 1160 O O . ILE A 1 140 ? 13.253 -2.770 9.204 1.00 84.88 140 ILE A O 1
ATOM 1164 N N . TYR A 1 141 ? 13.072 -0.525 9.450 1.00 85.62 141 TYR A N 1
ATOM 1165 C CA . TYR A 1 141 ? 14.362 -0.128 8.893 1.00 85.62 141 TYR A CA 1
ATOM 1166 C C . TYR A 1 141 ? 15.241 0.557 9.960 1.00 85.62 141 TYR A C 1
ATOM 1168 O O . TYR A 1 141 ? 15.527 1.749 9.842 1.00 85.62 141 TYR A O 1
ATOM 1176 N N . PRO A 1 142 ? 15.679 -0.165 11.012 1.00 77.94 142 PRO A N 1
ATOM 1177 C CA . PRO A 1 142 ? 16.272 0.434 12.214 1.00 77.94 142 PRO A CA 1
ATOM 1178 C C . PRO A 1 142 ? 17.670 1.023 12.037 1.00 77.94 142 PRO A C 1
ATOM 1180 O O . PRO A 1 142 ? 18.179 1.680 12.942 1.00 77.94 142 PRO A O 1
ATOM 1183 N N . TYR A 1 143 ? 18.320 0.796 10.897 1.00 81.12 143 TYR A N 1
ATOM 1184 C CA . TYR A 1 143 ? 19.697 1.223 10.687 1.00 81.12 143 TYR A CA 1
ATOM 1185 C C . TYR A 1 143 ? 19.802 2.378 9.694 1.00 81.12 143 TYR A C 1
ATOM 1187 O O . TYR A 1 143 ? 19.133 2.387 8.663 1.00 81.12 143 TYR A O 1
ATOM 1195 N N . ALA A 1 144 ? 20.744 3.295 9.937 1.00 66.44 144 ALA A N 1
ATOM 1196 C CA . ALA A 1 144 ? 21.008 4.440 9.061 1.00 66.44 144 ALA A CA 1
ATOM 1197 C C . ALA A 1 144 ? 21.291 4.032 7.599 1.00 66.44 144 ALA A C 1
ATOM 1199 O O . ALA A 1 144 ? 20.831 4.690 6.670 1.00 66.44 144 ALA A O 1
ATOM 1200 N N . TYR A 1 145 ? 21.965 2.898 7.371 1.00 63.56 145 TYR A N 1
ATOM 1201 C CA . TYR A 1 145 ? 22.231 2.383 6.018 1.00 63.56 145 TYR A CA 1
ATOM 1202 C C . TYR A 1 145 ? 20.977 1.852 5.297 1.00 63.56 145 TYR A C 1
ATOM 1204 O O . TYR A 1 145 ? 21.019 1.579 4.099 1.00 63.56 145 TYR A O 1
ATOM 1212 N N . GLN A 1 146 ? 19.855 1.698 6.004 1.00 81.44 146 GLN A N 1
ATOM 1213 C CA . GLN A 1 146 ? 18.559 1.311 5.445 1.00 81.44 146 GLN A CA 1
ATOM 1214 C C . GLN A 1 146 ? 17.663 2.525 5.159 1.00 81.44 146 GLN A C 1
ATOM 1216 O O . GLN A 1 146 ? 16.543 2.352 4.679 1.00 81.44 146 GLN A O 1
ATOM 1221 N N . HIS A 1 147 ? 18.157 3.750 5.380 1.00 84.56 147 HIS A N 1
ATOM 1222 C CA . HIS A 1 147 ? 17.422 4.978 5.080 1.00 84.56 147 HIS A CA 1
ATOM 1223 C C . HIS A 1 147 ? 17.005 5.058 3.605 1.00 84.56 147 HIS A C 1
ATOM 1225 O O . HIS A 1 147 ? 15.857 5.371 3.299 1.00 84.56 147 HIS A O 1
ATOM 1231 N N . SER A 1 148 ? 17.894 4.669 2.688 1.00 84.94 148 SER A N 1
ATOM 1232 C CA . SER A 1 148 ? 17.592 4.594 1.253 1.00 84.94 148 SER A CA 1
ATOM 1233 C C . SER A 1 148 ? 16.469 3.597 0.942 1.00 84.94 148 SER A C 1
ATOM 1235 O O . SER A 1 148 ? 15.581 3.893 0.147 1.00 84.94 148 SER A O 1
ATOM 1237 N N . LYS A 1 149 ? 16.423 2.450 1.636 1.00 86.50 149 LYS A N 1
ATOM 1238 C CA . LYS A 1 149 ? 15.331 1.468 1.504 1.00 86.50 149 LYS A CA 1
ATOM 1239 C C . LYS A 1 149 ? 13.996 2.024 2.003 1.00 86.50 149 LYS A C 1
ATOM 1241 O O . LYS A 1 149 ? 12.978 1.810 1.346 1.00 86.50 149 LYS A O 1
ATOM 1246 N N . LYS A 1 150 ? 14.001 2.767 3.117 1.00 90.44 150 LYS A N 1
ATOM 1247 C CA . LYS A 1 150 ? 12.816 3.465 3.645 1.00 90.44 150 LYS A CA 1
ATOM 1248 C C . LYS A 1 150 ? 12.285 4.494 2.639 1.00 90.44 150 LYS A C 1
ATOM 1250 O O . LYS A 1 150 ? 11.094 4.479 2.335 1.00 90.44 150 LYS A O 1
ATOM 1255 N N . LEU A 1 151 ? 13.154 5.348 2.091 1.00 90.50 151 LEU A N 1
ATOM 1256 C CA . LEU A 1 151 ? 12.778 6.350 1.082 1.00 90.50 151 LEU A CA 1
ATOM 1257 C C . LEU A 1 151 ? 12.255 5.712 -0.209 1.00 90.50 151 LEU A C 1
ATOM 1259 O O . LEU A 1 151 ? 11.234 6.143 -0.753 1.00 90.50 151 LEU A O 1
ATOM 1263 N N . LEU A 1 152 ? 12.908 4.642 -0.668 1.00 92.31 152 LEU A N 1
ATOM 1264 C CA . LEU A 1 152 ? 12.474 3.894 -1.840 1.00 92.31 152 LEU A CA 1
ATOM 1265 C C . LEU A 1 152 ? 11.080 3.289 -1.634 1.00 92.31 152 LEU A C 1
ATOM 1267 O O . LEU A 1 152 ? 10.2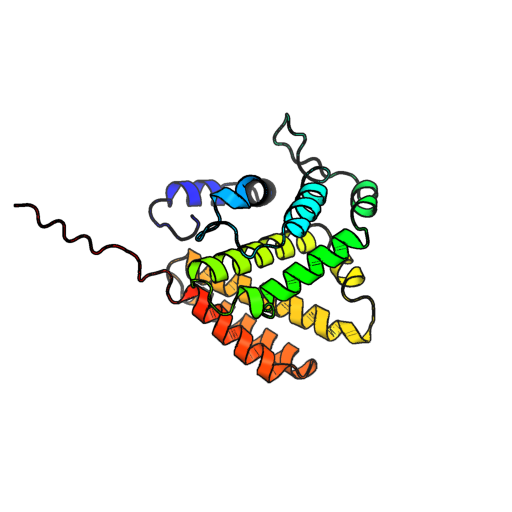24 3.382 -2.514 1.00 92.31 152 LEU A O 1
ATOM 1271 N N . PHE A 1 153 ? 10.830 2.703 -0.463 1.00 93.31 153 PHE A N 1
ATOM 1272 C CA . PHE A 1 153 ? 9.526 2.155 -0.102 1.00 93.31 153 PHE A CA 1
ATOM 1273 C C . PHE A 1 153 ? 8.431 3.236 -0.068 1.00 93.31 153 PHE A C 1
ATOM 1275 O O . PHE A 1 153 ? 7.380 3.062 -0.686 1.00 93.31 153 PHE A O 1
ATOM 1282 N N . LEU A 1 154 ? 8.692 4.389 0.557 1.00 93.56 154 LEU A N 1
ATOM 1283 C CA . LEU A 1 154 ? 7.761 5.527 0.550 1.00 93.56 154 LEU A CA 1
ATOM 1284 C C . LEU A 1 154 ? 7.476 6.034 -0.873 1.00 93.56 154 LEU A C 1
ATOM 1286 O O . LEU A 1 154 ? 6.333 6.345 -1.212 1.00 93.56 154 LEU A O 1
ATOM 1290 N N . SER A 1 155 ? 8.486 6.047 -1.742 1.00 94.38 155 SER A N 1
ATOM 1291 C CA . SER A 1 155 ? 8.318 6.425 -3.149 1.00 94.38 155 SER A CA 1
ATOM 1292 C C . SER A 1 155 ? 7.455 5.429 -3.929 1.00 94.38 155 SER A C 1
ATOM 1294 O O . SER A 1 155 ? 6.638 5.844 -4.753 1.00 94.38 155 SER A O 1
ATOM 1296 N N . LYS A 1 156 ? 7.557 4.124 -3.636 1.00 95.50 156 LYS A N 1
ATOM 1297 C CA . LYS A 1 156 ? 6.654 3.100 -4.191 1.00 95.50 156 LYS A CA 1
ATOM 1298 C C . LYS A 1 156 ? 5.207 3.302 -3.732 1.00 95.50 156 LYS A C 1
ATOM 1300 O O . LYS A 1 156 ? 4.291 3.195 -4.551 1.00 95.50 156 LYS A O 1
ATOM 1305 N N . MET A 1 157 ? 4.991 3.632 -2.456 1.00 94.62 157 MET A N 1
ATOM 1306 C CA . MET A 1 157 ? 3.659 3.958 -1.923 1.00 94.62 157 MET A CA 1
ATOM 1307 C C . MET A 1 157 ? 3.055 5.172 -2.643 1.00 94.62 157 MET A C 1
ATOM 1309 O O . MET A 1 157 ? 1.902 5.127 -3.074 1.00 94.62 157 MET A O 1
ATOM 1313 N N . CYS A 1 158 ? 3.854 6.223 -2.851 1.00 93.31 158 CYS A N 1
ATOM 1314 C CA . CYS A 1 158 ? 3.447 7.430 -3.573 1.00 93.31 158 CYS A CA 1
ATOM 1315 C C . CYS A 1 158 ? 3.095 7.140 -5.044 1.00 93.31 158 CYS A C 1
ATOM 1317 O O . CYS A 1 158 ? 2.046 7.563 -5.534 1.00 93.31 158 CYS A O 1
ATOM 1319 N N . PHE A 1 159 ? 3.924 6.354 -5.740 1.00 94.00 159 PHE A N 1
ATOM 1320 C CA . PHE A 1 159 ? 3.627 5.908 -7.102 1.00 94.00 159 PHE A CA 1
ATOM 1321 C C . PHE A 1 159 ? 2.317 5.114 -7.166 1.00 94.00 159 PHE A C 1
ATOM 1323 O O . PHE A 1 159 ? 1.449 5.438 -7.975 1.00 94.00 159 PHE A O 1
ATOM 1330 N N . THR A 1 160 ? 2.125 4.147 -6.268 1.00 92.62 160 THR A N 1
ATOM 1331 C CA . THR A 1 160 ? 0.894 3.342 -6.213 1.00 92.62 160 THR A CA 1
ATOM 1332 C C . THR A 1 160 ? -0.339 4.215 -6.008 1.00 92.62 160 THR A C 1
ATOM 1334 O O . THR A 1 160 ? -1.307 4.086 -6.752 1.00 92.62 160 THR A O 1
ATOM 1337 N N . PHE A 1 161 ? -0.288 5.164 -5.069 1.00 89.62 161 PHE A N 1
ATOM 1338 C CA . PHE A 1 161 ? -1.377 6.117 -4.850 1.00 89.62 161 PHE A CA 1
ATOM 1339 C C . PHE A 1 161 ? -1.743 6.878 -6.132 1.00 89.62 161 PHE A C 1
ATOM 1341 O O . PHE A 1 161 ? -2.920 6.990 -6.478 1.00 89.62 161 PHE A O 1
ATOM 1348 N N . SER A 1 162 ? -0.736 7.367 -6.866 1.00 87.12 162 SER A N 1
ATOM 1349 C CA . SER A 1 162 ? -0.953 8.106 -8.114 1.00 87.12 162 SER A CA 1
ATOM 1350 C C . SER A 1 162 ? -1.632 7.247 -9.192 1.00 87.12 162 SER A C 1
ATOM 1352 O O . SER A 1 162 ? -2.567 7.716 -9.844 1.00 87.12 162 SER A O 1
ATOM 1354 N N . VAL A 1 163 ? -1.238 5.973 -9.317 1.00 86.94 163 VAL A N 1
ATOM 1355 C CA . VAL A 1 163 ? -1.850 5.002 -10.238 1.00 86.94 163 VAL A CA 1
ATOM 1356 C C . VAL A 1 163 ? -3.302 4.727 -9.841 1.00 86.94 163 VAL A C 1
ATOM 1358 O O . VAL A 1 163 ? -4.201 4.840 -10.673 1.00 86.94 163 VAL A O 1
ATOM 1361 N N . LEU A 1 164 ? -3.572 4.450 -8.562 1.00 84.06 164 LEU A N 1
ATOM 1362 C CA . LEU A 1 164 ? -4.935 4.200 -8.079 1.00 84.06 164 LEU A CA 1
ATOM 1363 C C . LEU A 1 164 ? -5.855 5.395 -8.326 1.00 84.06 164 LEU A C 1
ATOM 1365 O O . LEU A 1 164 ? -6.963 5.226 -8.833 1.00 84.06 164 LEU A O 1
ATOM 1369 N N . LYS A 1 165 ? -5.380 6.609 -8.040 1.00 78.62 165 LYS A N 1
ATOM 1370 C CA . LYS A 1 165 ? -6.132 7.842 -8.291 1.00 78.62 165 LYS A CA 1
ATOM 1371 C C . LYS A 1 165 ? -6.441 8.033 -9.777 1.00 78.62 165 LYS A C 1
ATOM 1373 O O . LYS A 1 165 ? -7.531 8.498 -10.112 1.00 78.62 165 LYS A O 1
ATOM 1378 N N . GLN A 1 166 ? -5.518 7.655 -10.663 1.00 78.19 166 GLN A N 1
ATOM 1379 C CA . GLN A 1 166 ? -5.751 7.673 -12.106 1.00 78.19 166 GLN A CA 1
ATOM 1380 C C . GLN A 1 166 ? -6.835 6.662 -12.523 1.00 78.19 166 GLN A C 1
ATOM 1382 O O . GLN A 1 166 ? -7.714 7.008 -13.315 1.00 78.19 166 GLN A O 1
ATOM 1387 N N . HIS A 1 167 ? -6.816 5.443 -11.971 1.00 73.81 167 HIS A N 1
ATOM 1388 C CA . HIS A 1 167 ? -7.805 4.399 -12.275 1.00 73.81 167 HIS A CA 1
ATOM 1389 C C . HIS A 1 167 ? -9.208 4.707 -11.736 1.00 73.81 167 HIS A C 1
ATOM 1391 O O . HIS A 1 167 ? -10.2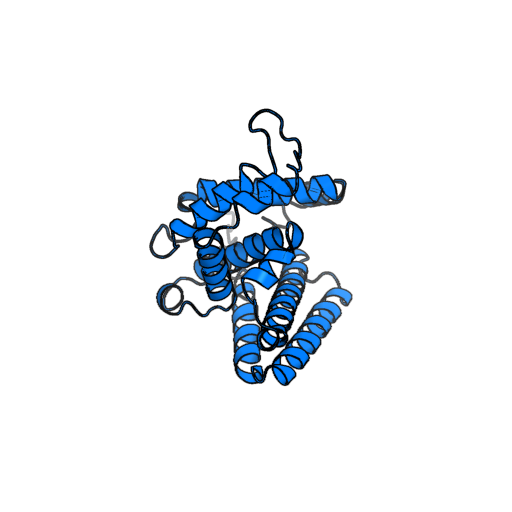01 4.426 -12.406 1.00 73.81 167 HIS A O 1
ATOM 1397 N N . GLN A 1 168 ? -9.314 5.308 -10.550 1.00 68.44 168 GLN A N 1
ATOM 1398 C CA . GLN A 1 168 ? -10.601 5.655 -9.934 1.00 68.44 168 GLN A CA 1
ATOM 1399 C C . GLN A 1 168 ? -11.367 6.734 -10.713 1.00 68.44 168 GLN A C 1
ATOM 1401 O O . GLN A 1 168 ? -12.593 6.733 -10.722 1.00 68.44 168 GLN A O 1
ATOM 1406 N N . ASN A 1 169 ? -10.663 7.628 -11.412 1.00 62.62 169 ASN A N 1
ATOM 1407 C CA . ASN A 1 169 ? -11.264 8.777 -12.093 1.00 62.62 169 ASN A CA 1
ATOM 1408 C C . ASN A 1 169 ? -11.485 8.576 -13.606 1.00 62.62 169 ASN A C 1
ATOM 1410 O O . ASN A 1 169 ? -11.610 9.568 -14.325 1.00 62.62 169 ASN A O 1
ATOM 1414 N N . GLN A 1 170 ? -11.489 7.327 -14.102 1.00 58.44 170 GLN A N 1
ATOM 1415 C CA . GLN A 1 170 ? -11.709 6.958 -15.518 1.00 58.44 170 GLN A CA 1
ATOM 1416 C C . GLN A 1 170 ? -11.110 7.958 -16.536 1.00 58.44 170 GLN A C 1
ATOM 1418 O O . GLN A 1 170 ? -11.785 8.424 -17.450 1.00 58.44 170 GLN A O 1
ATOM 1423 N N . PHE A 1 171 ? -9.828 8.308 -16.378 1.00 52.41 171 PHE A N 1
ATOM 1424 C CA . PHE A 1 171 ? -9.078 9.164 -17.313 1.00 52.41 171 PHE A CA 1
ATOM 1425 C C . PHE A 1 171 ? -9.666 10.564 -17.597 1.00 52.41 171 PHE A C 1
ATOM 1427 O O . PHE A 1 171 ? -9.436 11.113 -18.674 1.00 52.41 171 PHE A O 1
ATOM 1434 N N . GLN A 1 172 ? -10.357 11.205 -16.651 1.00 48.53 172 GLN A N 1
ATOM 1435 C CA . GLN A 1 172 ? -10.999 12.500 -16.936 1.00 48.53 172 GLN A CA 1
ATOM 1436 C C . GLN A 1 172 ? -10.056 13.728 -16.964 1.00 48.53 172 GLN A C 1
ATOM 1438 O O . GLN A 1 172 ? -10.467 14.783 -17.443 1.00 48.53 172 GLN A O 1
ATOM 1443 N N . HIS A 1 173 ? -8.780 13.643 -16.537 1.00 53.25 173 HIS A N 1
ATOM 1444 C CA . HIS A 1 173 ? -7.915 14.838 -16.437 1.00 53.25 173 HIS A CA 1
ATOM 1445 C C . HIS A 1 173 ? -6.431 14.647 -16.816 1.00 53.25 173 HIS A C 1
ATOM 1447 O O . HIS A 1 173 ? -5.727 13.807 -16.255 1.00 53.25 173 HIS A O 1
ATOM 1453 N N . MET A 1 174 ? -5.903 15.533 -17.680 1.00 57.75 174 MET A N 1
ATOM 1454 C CA . MET A 1 174 ? -4.473 15.583 -18.056 1.00 57.75 174 MET A CA 1
ATOM 1455 C C . MET A 1 174 ? -3.523 15.781 -16.860 1.00 57.75 174 MET A C 1
ATOM 1457 O O . MET A 1 174 ? -2.420 15.240 -16.869 1.00 57.75 174 MET A O 1
ATOM 1461 N N . ARG A 1 175 ? -3.954 16.500 -15.810 1.00 60.47 175 ARG A N 1
ATOM 1462 C CA . ARG A 1 175 ? -3.157 16.744 -14.589 1.00 60.47 175 ARG A CA 1
ATOM 1463 C C . ARG A 1 175 ? -2.818 15.459 -13.817 1.00 60.47 175 ARG A C 1
ATOM 1465 O O . ARG A 1 175 ? -1.777 15.376 -13.183 1.00 60.47 175 ARG A O 1
ATOM 1472 N N . GLN A 1 176 ? -3.644 14.420 -13.906 1.00 60.44 176 GLN A N 1
ATOM 1473 C CA . GLN A 1 176 ? -3.364 13.157 -13.210 1.00 60.44 176 GLN A CA 1
ATOM 1474 C C . GLN A 1 176 ? -2.284 12.336 -13.931 1.00 60.44 176 GLN A C 1
ATOM 1476 O O . GLN A 1 176 ? -1.470 11.680 -13.286 1.00 60.44 176 GLN A O 1
ATOM 1481 N N . LYS A 1 177 ? -2.200 12.444 -15.268 1.00 65.75 177 LYS A N 1
ATOM 1482 C CA . LYS A 1 177 ? -1.096 11.849 -16.042 1.00 65.75 177 LYS A CA 1
ATOM 1483 C C . LYS A 1 177 ? 0.254 12.484 -15.681 1.00 65.75 177 LYS A C 1
ATOM 1485 O O . LYS A 1 177 ? 1.269 11.788 -15.699 1.00 65.75 177 LYS A O 1
ATOM 1490 N N . SER A 1 178 ? 0.284 13.778 -15.338 1.00 74.31 178 SER A N 1
ATOM 1491 C CA . SER A 1 178 ? 1.511 14.424 -14.852 1.00 74.31 178 SER A CA 1
ATOM 1492 C C . SER A 1 178 ? 1.915 13.962 -13.453 1.00 74.31 178 SER A C 1
ATOM 1494 O O . SER A 1 178 ? 3.110 13.778 -13.230 1.00 74.31 178 SER A O 1
ATOM 1496 N N . ASP A 1 179 ? 0.962 13.697 -12.554 1.00 80.69 179 ASP A N 1
ATOM 1497 C CA . ASP A 1 179 ? 1.260 13.211 -11.198 1.00 80.69 179 ASP A CA 1
ATOM 1498 C C . ASP A 1 179 ? 1.914 11.824 -11.236 1.00 80.69 179 ASP A C 1
ATOM 1500 O O . ASP A 1 179 ? 2.982 11.633 -10.661 1.00 80.69 179 ASP A O 1
ATOM 1504 N N . VAL A 1 180 ? 1.355 10.884 -12.008 1.00 85.38 180 VAL A N 1
ATOM 1505 C CA . VAL A 1 180 ? 1.941 9.539 -12.178 1.00 85.38 180 VAL A CA 1
ATOM 1506 C C . VAL A 1 180 ? 3.340 9.609 -12.785 1.00 85.38 180 VAL A C 1
ATOM 1508 O O . VAL A 1 180 ? 4.257 8.921 -12.332 1.00 85.38 180 VAL A O 1
ATOM 1511 N N . LYS A 1 181 ? 3.546 10.481 -13.781 1.00 88.00 181 LYS A N 1
ATOM 1512 C CA . LYS A 1 181 ? 4.868 10.705 -14.383 1.00 88.00 181 LYS A CA 1
ATOM 1513 C C . LYS A 1 181 ? 5.865 11.278 -13.368 1.00 88.00 181 LYS A C 1
ATOM 1515 O O . LYS A 1 181 ? 7.007 10.828 -13.331 1.00 88.00 181 LYS A O 1
ATOM 1520 N N . SER A 1 182 ? 5.437 12.235 -12.546 1.00 91.25 182 SER A N 1
ATOM 1521 C CA . SER A 1 182 ? 6.256 12.836 -11.487 1.00 91.25 182 SER A CA 1
ATOM 1522 C C . SER A 1 182 ? 6.648 11.802 -10.426 1.00 91.25 182 SER A C 1
ATOM 1524 O O . SER A 1 182 ? 7.835 11.591 -10.176 1.00 91.25 182 SER A O 1
ATOM 1526 N N . CYS A 1 183 ? 5.672 11.064 -9.886 1.00 92.06 183 CYS A N 1
ATOM 1527 C CA . CYS A 1 183 ? 5.906 10.005 -8.905 1.00 92.06 183 CYS A CA 1
ATOM 1528 C C . CYS A 1 183 ? 6.824 8.905 -9.456 1.00 92.06 183 CYS A C 1
ATOM 1530 O O . CYS A 1 183 ? 7.720 8.447 -8.750 1.00 92.06 183 CYS A O 1
ATOM 1532 N N . LYS A 1 184 ? 6.659 8.521 -10.730 1.00 94.12 184 LYS A N 1
ATOM 1533 C CA . LYS A 1 184 ? 7.550 7.571 -11.412 1.00 94.12 184 LYS A CA 1
ATOM 1534 C C . LYS A 1 184 ? 8.986 8.090 -11.496 1.00 94.12 184 LYS A C 1
ATOM 1536 O O . LYS A 1 184 ? 9.915 7.334 -11.231 1.00 94.12 184 LYS A O 1
ATOM 1541 N N . ASN A 1 185 ? 9.180 9.355 -11.867 1.00 93.75 185 ASN A N 1
ATOM 1542 C CA . ASN A 1 185 ? 10.515 9.947 -11.970 1.00 93.75 185 ASN A CA 1
ATOM 1543 C C . ASN A 1 185 ? 11.219 9.981 -10.610 1.00 93.75 185 ASN A C 1
ATOM 1545 O O . ASN A 1 185 ? 12.373 9.566 -10.520 1.00 93.75 185 ASN A O 1
ATOM 1549 N N . ASN A 1 186 ? 10.509 10.398 -9.558 1.00 94.06 186 ASN A N 1
ATOM 1550 C CA . ASN A 1 186 ? 11.038 10.409 -8.193 1.00 94.06 186 ASN A CA 1
ATOM 1551 C C . ASN A 1 186 ? 11.398 8.993 -7.731 1.00 94.06 186 ASN A C 1
ATOM 1553 O O . ASN A 1 186 ? 12.510 8.759 -7.269 1.00 94.06 186 ASN A O 1
ATOM 1557 N N . LEU A 1 187 ? 10.509 8.020 -7.956 1.00 95.81 187 LEU A N 1
ATOM 1558 C CA . LEU A 1 187 ? 10.771 6.614 -7.650 1.00 95.81 187 LEU A CA 1
ATOM 1559 C C . LEU A 1 187 ? 12.025 6.089 -8.371 1.00 95.81 187 LEU A C 1
ATOM 1561 O O . LEU A 1 187 ? 12.847 5.409 -7.763 1.00 95.81 187 LEU A O 1
ATOM 1565 N N . MET A 1 188 ? 12.211 6.425 -9.649 1.00 95.75 188 MET A N 1
ATOM 1566 C CA . MET A 1 188 ? 13.403 6.022 -10.401 1.00 95.75 188 MET A CA 1
ATOM 1567 C C . MET A 1 188 ? 14.682 6.723 -9.921 1.00 95.75 188 MET A C 1
ATOM 1569 O O . MET A 1 188 ? 15.755 6.122 -10.001 1.00 95.75 188 MET A O 1
ATOM 1573 N N . ALA A 1 189 ? 14.589 7.956 -9.416 1.00 93.38 189 ALA A N 1
ATOM 1574 C CA . ALA A 1 189 ? 15.717 8.659 -8.808 1.00 93.38 189 ALA A CA 1
ATOM 1575 C C . ALA A 1 189 ? 16.153 7.974 -7.501 1.00 93.38 189 ALA A C 1
ATOM 1577 O O . ALA A 1 189 ? 17.325 7.621 -7.360 1.00 93.38 189 ALA A O 1
ATOM 1578 N N . GLU A 1 190 ? 15.204 7.668 -6.611 1.00 92.81 190 GLU A N 1
ATOM 1579 C CA . GLU A 1 190 ? 15.464 6.921 -5.370 1.00 92.81 190 GLU A CA 1
ATOM 1580 C C . GLU A 1 190 ? 15.997 5.508 -5.642 1.00 92.81 190 GLU A C 1
ATOM 1582 O O . GLU A 1 190 ? 16.903 5.018 -4.961 1.00 92.81 190 GLU A O 1
ATOM 1587 N N . ALA A 1 191 ? 15.488 4.851 -6.688 1.00 93.25 191 ALA A N 1
ATOM 1588 C CA . ALA A 1 191 ? 15.978 3.549 -7.128 1.00 93.25 191 ALA A CA 1
ATOM 1589 C C . ALA A 1 191 ? 17.429 3.612 -7.621 1.00 93.25 191 ALA A C 1
ATOM 1591 O O . ALA A 1 191 ? 18.179 2.653 -7.447 1.00 93.25 191 ALA A O 1
ATOM 1592 N N . ASN A 1 192 ? 17.836 4.731 -8.223 1.00 91.62 192 ASN A N 1
ATOM 1593 C CA . ASN A 1 192 ? 19.206 4.936 -8.674 1.00 91.62 192 ASN A CA 1
ATOM 1594 C C . ASN A 1 192 ? 20.160 5.113 -7.483 1.00 91.62 192 ASN A C 1
ATOM 1596 O O . ASN A 1 192 ? 21.199 4.458 -7.433 1.00 91.62 192 ASN A O 1
ATOM 1600 N N . VAL A 1 193 ? 19.768 5.919 -6.489 1.00 89.62 193 VAL A N 1
ATOM 1601 C CA . VAL A 1 193 ? 20.516 6.091 -5.228 1.00 89.62 193 VAL A CA 1
ATOM 1602 C C . VAL A 1 193 ? 20.646 4.759 -4.482 1.00 89.62 193 VAL A C 1
ATOM 1604 O O . VAL A 1 193 ? 21.716 4.419 -3.979 1.00 89.62 193 VAL A O 1
ATOM 1607 N N . SER A 1 194 ? 19.574 3.966 -4.473 1.00 86.06 194 SER A N 1
ATOM 1608 C CA . SER A 1 194 ? 19.517 2.671 -3.786 1.00 86.06 194 SER A CA 1
ATOM 1609 C C . SER A 1 194 ? 20.121 1.506 -4.581 1.00 86.06 194 SER A C 1
ATOM 1611 O O . SER A 1 194 ? 20.157 0.394 -4.065 1.00 86.06 194 SER A O 1
ATOM 1613 N N . LYS A 1 195 ? 20.596 1.730 -5.818 1.00 89.88 195 LYS A N 1
ATOM 1614 C CA . LYS A 1 195 ? 21.094 0.690 -6.748 1.00 89.88 195 LYS A CA 1
ATOM 1615 C C . LYS A 1 195 ? 20.070 -0.421 -7.066 1.00 89.88 195 LYS A C 1
ATOM 1617 O O . LYS A 1 195 ? 20.439 -1.542 -7.389 1.00 89.88 195 LYS A O 1
ATOM 1622 N N . GLU A 1 196 ? 18.781 -0.084 -7.050 1.00 91.00 196 GLU A N 1
ATOM 1623 C CA . GLU A 1 196 ? 17.629 -0.986 -7.249 1.00 91.00 196 GLU A CA 1
ATOM 1624 C C . GLU A 1 196 ? 16.898 -0.718 -8.584 1.00 91.00 196 GLU A C 1
ATOM 1626 O O . GLU A 1 196 ? 15.775 -1.169 -8.803 1.00 91.00 196 GLU A O 1
ATOM 1631 N N . LYS A 1 197 ? 17.513 0.046 -9.500 1.00 92.38 197 LYS A N 1
ATOM 1632 C CA . LYS A 1 197 ? 16.871 0.573 -10.721 1.00 92.38 197 LYS A CA 1
ATOM 1633 C C . LYS A 1 197 ? 16.159 -0.492 -11.565 1.00 92.38 197 LYS A C 1
ATOM 1635 O O . LYS A 1 197 ? 15.046 -0.248 -12.023 1.00 92.38 197 LYS A O 1
ATOM 1640 N N . ILE A 1 198 ? 16.787 -1.651 -11.776 1.00 91.94 198 ILE A N 1
ATOM 1641 C CA . ILE A 1 198 ? 16.219 -2.747 -12.583 1.00 91.94 198 ILE A CA 1
ATOM 1642 C C . ILE A 1 198 ? 15.009 -3.363 -11.870 1.00 91.94 198 ILE A C 1
ATOM 1644 O O . ILE A 1 198 ? 13.940 -3.485 -12.464 1.00 91.94 198 ILE A O 1
ATOM 1648 N N . ASN A 1 199 ? 15.150 -3.674 -10.580 1.00 91.31 199 ASN A N 1
ATOM 1649 C CA . ASN A 1 199 ? 14.082 -4.257 -9.767 1.00 91.31 199 ASN A CA 1
ATOM 1650 C C . ASN A 1 199 ? 12.868 -3.327 -9.684 1.00 91.31 199 ASN A C 1
ATOM 1652 O O . ASN A 1 199 ? 11.728 -3.767 -9.802 1.00 91.31 199 ASN A O 1
ATOM 1656 N N . VAL A 1 200 ? 13.105 -2.023 -9.538 1.00 94.12 200 VAL A N 1
ATOM 1657 C CA . VAL A 1 200 ? 12.044 -1.011 -9.497 1.00 94.12 200 VAL A CA 1
ATOM 1658 C C . VAL A 1 200 ? 11.377 -0.836 -10.859 1.00 94.12 200 VAL A C 1
ATOM 1660 O O . VAL A 1 200 ? 10.160 -0.685 -10.908 1.00 94.12 200 VAL A O 1
ATOM 1663 N N . ALA A 1 201 ? 12.125 -0.900 -11.963 1.00 92.69 201 ALA A N 1
ATOM 1664 C CA . ALA A 1 201 ? 11.540 -0.858 -13.302 1.00 92.69 201 ALA A CA 1
ATOM 1665 C C . ALA A 1 201 ? 10.611 -2.058 -13.562 1.00 92.69 201 ALA A C 1
ATOM 1667 O O . ALA A 1 201 ? 9.509 -1.863 -14.077 1.00 92.69 201 ALA A O 1
ATOM 1668 N N . ASN A 1 202 ? 11.022 -3.264 -13.151 1.00 92.12 202 ASN A N 1
ATOM 1669 C CA . ASN A 1 202 ? 10.182 -4.463 -13.215 1.00 92.12 202 ASN A CA 1
ATOM 1670 C C . ASN A 1 202 ? 8.933 -4.302 -12.344 1.00 92.12 202 ASN A C 1
ATOM 1672 O O . ASN A 1 202 ? 7.824 -4.452 -12.839 1.00 92.12 202 ASN A O 1
ATOM 1676 N N . TRP A 1 203 ? 9.101 -3.870 -11.092 1.00 94.19 203 TRP A N 1
ATOM 1677 C CA . TRP A 1 203 ? 7.980 -3.633 -10.185 1.00 94.19 203 TRP A CA 1
ATOM 1678 C C . TRP A 1 203 ? 6.983 -2.598 -10.736 1.00 94.19 203 TRP A C 1
ATOM 1680 O O . TRP A 1 203 ? 5.781 -2.821 -10.673 1.00 94.19 203 TRP A O 1
ATOM 1690 N N . ILE A 1 204 ? 7.449 -1.492 -11.335 1.00 93.19 204 ILE A N 1
ATOM 1691 C CA . ILE A 1 204 ? 6.570 -0.499 -11.981 1.00 93.19 204 ILE A CA 1
ATOM 1692 C C . ILE A 1 204 ? 5.752 -1.143 -13.103 1.00 93.19 204 ILE A C 1
ATOM 1694 O O . ILE A 1 204 ? 4.563 -0.853 -13.225 1.00 93.19 204 ILE A O 1
ATOM 1698 N N . ARG A 1 205 ? 6.380 -1.967 -13.950 1.00 90.31 205 ARG A N 1
ATOM 1699 C CA . ARG A 1 205 ? 5.679 -2.679 -15.025 1.00 90.31 205 ARG A CA 1
ATOM 1700 C C . ARG A 1 205 ? 4.604 -3.586 -14.433 1.00 90.31 205 ARG A C 1
ATOM 1702 O O . ARG A 1 205 ? 3.441 -3.422 -14.776 1.00 90.31 205 ARG A O 1
ATOM 1709 N N . ASP A 1 206 ? 4.982 -4.431 -13.483 1.00 89.75 206 ASP A N 1
ATOM 1710 C CA . ASP A 1 206 ? 4.082 -5.420 -12.896 1.00 89.75 206 ASP A CA 1
ATOM 1711 C C . ASP A 1 206 ? 2.897 -4.740 -12.172 1.00 89.75 206 ASP A C 1
ATOM 1713 O O . ASP A 1 206 ? 1.758 -5.180 -12.299 1.00 89.75 206 ASP A O 1
ATOM 1717 N N . VAL A 1 207 ? 3.122 -3.605 -11.495 1.00 89.94 207 VAL A N 1
ATOM 1718 C CA . VAL A 1 207 ? 2.050 -2.787 -10.894 1.00 89.94 207 VAL A CA 1
ATOM 1719 C C . VAL A 1 207 ? 1.109 -2.206 -11.947 1.00 89.94 207 VAL A C 1
ATOM 1721 O O . VAL A 1 207 ? -0.100 -2.220 -11.742 1.00 89.94 207 VAL A O 1
ATOM 1724 N N . ASN A 1 208 ? 1.618 -1.701 -13.073 1.00 87.38 208 ASN A N 1
ATOM 1725 C CA . ASN A 1 208 ? 0.742 -1.221 -14.147 1.00 87.38 208 ASN A CA 1
ATOM 1726 C C . ASN A 1 208 ? -0.093 -2.370 -14.736 1.00 87.38 208 ASN A C 1
ATOM 1728 O O . ASN A 1 208 ? -1.280 -2.185 -15.014 1.00 87.38 208 ASN A O 1
ATOM 1732 N N . ASP A 1 209 ? 0.485 -3.564 -14.870 1.00 86.12 209 ASP A N 1
ATOM 1733 C CA . ASP A 1 209 ? -0.216 -4.744 -15.383 1.00 86.12 209 ASP A CA 1
ATOM 1734 C C . ASP A 1 209 ? -1.374 -5.165 -14.456 1.00 86.12 209 ASP A C 1
ATOM 1736 O O . ASP A 1 209 ? -2.447 -5.540 -14.941 1.00 86.12 209 ASP A O 1
ATOM 1740 N N . LEU A 1 210 ? -1.227 -5.024 -13.126 1.00 85.50 210 LEU A N 1
ATOM 1741 C CA . LEU A 1 210 ? -2.304 -5.277 -12.146 1.00 85.50 210 LEU A CA 1
ATOM 1742 C C . LEU A 1 210 ? -3.583 -4.484 -12.421 1.00 85.50 210 LEU A C 1
ATOM 1744 O O . LEU A 1 210 ? -4.675 -4.950 -12.081 1.00 85.50 210 LEU A O 1
ATOM 1748 N N . PHE A 1 211 ? -3.463 -3.307 -13.034 1.00 78.00 211 PHE A N 1
ATOM 1749 C CA . PHE A 1 211 ? -4.588 -2.402 -13.255 1.00 78.00 211 PHE A CA 1
ATOM 1750 C C . PHE A 1 211 ? -4.990 -2.242 -14.726 1.00 78.00 211 PHE A C 1
ATOM 1752 O O . PHE A 1 211 ? -6.047 -1.675 -15.001 1.00 78.00 211 PHE A O 1
ATOM 1759 N N . SER A 1 212 ? -4.207 -2.776 -15.667 1.00 70.12 212 SER A N 1
ATOM 1760 C CA . SER A 1 212 ? -4.464 -2.646 -17.110 1.00 70.12 212 SER A CA 1
ATOM 1761 C C . SER A 1 212 ? -5.601 -3.548 -17.621 1.00 70.12 212 SER A C 1
ATOM 1763 O O . SER A 1 212 ? -6.294 -3.162 -18.554 1.00 70.12 212 SER A O 1
ATOM 1765 N N . ASN A 1 213 ? -5.865 -4.690 -16.965 1.00 51.41 213 ASN A N 1
ATOM 1766 C CA . ASN A 1 213 ? -6.805 -5.722 -17.452 1.00 51.41 213 ASN A CA 1
ATOM 1767 C C . ASN A 1 213 ? -8.116 -5.840 -16.649 1.00 51.41 213 ASN A C 1
ATOM 1769 O O . ASN A 1 213 ? -8.872 -6.792 -16.817 1.00 51.41 213 ASN A O 1
ATOM 1773 N N . ILE A 1 214 ? -8.425 -4.889 -15.762 1.00 50.19 214 ILE A N 1
ATOM 1774 C CA . ILE A 1 214 ? -9.666 -4.935 -14.957 1.00 50.19 214 ILE A CA 1
ATOM 1775 C C . ILE A 1 214 ? -10.917 -4.638 -15.823 1.00 50.19 214 ILE A C 1
ATOM 1777 O O . ILE A 1 214 ? -12.045 -4.837 -15.380 1.00 50.19 214 ILE A O 1
ATOM 1781 N N . SER A 1 215 ? -10.733 -4.193 -17.071 1.00 38.69 215 SER A N 1
ATOM 1782 C CA . SER A 1 215 ? -11.802 -3.822 -18.007 1.00 38.69 215 SER A CA 1
ATOM 1783 C C . SER A 1 215 ? -12.312 -4.939 -18.927 1.00 38.69 215 SER A C 1
ATOM 1785 O O . SER A 1 215 ? -13.314 -4.708 -19.594 1.00 38.69 215 SER A O 1
ATOM 1787 N N . GLU A 1 216 ? -11.679 -6.117 -18.991 1.00 32.69 216 GLU A N 1
ATOM 1788 C CA . GLU A 1 216 ? -12.043 -7.146 -19.993 1.00 32.69 216 GLU A CA 1
ATOM 1789 C C . GLU A 1 216 ? -13.092 -8.176 -19.533 1.00 32.69 216 GLU A C 1
ATOM 1791 O O . GLU A 1 216 ? -13.633 -8.893 -20.366 1.00 32.69 216 GLU A O 1
ATOM 1796 N N . ASP A 1 217 ? -13.491 -8.184 -18.257 1.00 33.03 217 ASP A N 1
ATOM 1797 C CA . ASP A 1 217 ? -14.557 -9.067 -17.744 1.00 33.03 217 ASP A CA 1
ATOM 1798 C C . ASP A 1 217 ? -15.904 -8.339 -17.559 1.00 33.03 217 ASP A C 1
ATOM 1800 O O . ASP A 1 217 ? -16.612 -8.542 -16.567 1.00 33.03 217 ASP A O 1
ATOM 1804 N N . GLN A 1 218 ? -16.287 -7.470 -18.499 1.00 30.38 218 GLN A N 1
ATOM 1805 C CA . GLN A 1 218 ? -17.706 -7.143 -18.658 1.00 30.38 218 GLN A CA 1
ATOM 1806 C C . GLN A 1 218 ? -18.315 -8.133 -19.654 1.00 30.38 218 GLN A C 1
ATOM 1808 O O . GLN A 1 218 ? -17.869 -8.159 -20.802 1.00 30.38 218 GLN A O 1
ATOM 1813 N N . PRO A 1 219 ? -19.332 -8.936 -19.276 1.00 32.12 219 PRO A N 1
ATOM 1814 C CA . PRO A 1 219 ? -20.095 -9.661 -20.273 1.00 32.12 219 PRO A CA 1
ATOM 1815 C C . PRO A 1 219 ? -20.689 -8.626 -21.226 1.00 32.12 219 PRO A C 1
ATOM 1817 O O . PRO A 1 219 ? -21.393 -7.697 -20.816 1.00 32.12 219 PRO A O 1
ATOM 1820 N N . SER A 1 220 ? -20.343 -8.778 -22.500 1.00 30.73 220 SER A N 1
ATOM 1821 C CA . SER A 1 220 ? -20.955 -8.071 -23.609 1.00 30.73 220 SER A CA 1
ATOM 1822 C C . SER A 1 220 ? -22.467 -8.137 -23.434 1.00 30.73 220 SER A C 1
ATOM 1824 O O . SER A 1 220 ? -23.085 -9.200 -23.459 1.00 30.73 220 SER A O 1
ATOM 1826 N N . SER A 1 221 ? -23.065 -6.975 -23.195 1.00 31.88 221 SER A N 1
ATOM 1827 C CA . SER A 1 221 ? -24.511 -6.807 -23.168 1.00 31.88 221 SER A CA 1
ATOM 1828 C C . SER A 1 221 ? -25.032 -6.921 -24.599 1.00 31.88 221 SER A C 1
ATOM 1830 O O . SER A 1 221 ? -25.418 -5.931 -25.203 1.00 31.88 221 SER A O 1
ATOM 1832 N N . ASN A 1 222 ? -25.024 -8.134 -25.149 1.00 31.64 222 ASN A N 1
ATOM 1833 C CA . ASN A 1 222 ? -25.835 -8.508 -26.299 1.00 31.64 222 ASN A CA 1
ATOM 1834 C C . ASN A 1 222 ? -27.089 -9.220 -25.782 1.00 31.64 222 ASN A C 1
ATOM 1836 O O . ASN A 1 222 ? -27.317 -10.394 -26.055 1.00 31.64 222 ASN A O 1
ATOM 1840 N N . CYS A 1 223 ? -27.924 -8.489 -25.041 1.00 28.86 223 CYS A N 1
ATOM 1841 C CA . CYS A 1 223 ? -29.352 -8.785 -25.045 1.00 28.86 223 CYS A CA 1
ATOM 1842 C C . CYS A 1 223 ? -29.937 -8.084 -26.270 1.00 28.86 223 CYS A C 1
ATOM 1844 O O . CYS A 1 223 ? -30.380 -6.940 -26.202 1.00 28.86 223 CYS A O 1
ATOM 1846 N N . ILE A 1 224 ? -29.884 -8.777 -27.407 1.00 30.59 224 ILE A N 1
ATOM 1847 C CA . ILE A 1 224 ? -30.788 -8.506 -28.519 1.00 30.59 224 ILE A CA 1
ATOM 1848 C C . ILE A 1 224 ? -32.173 -8.910 -28.011 1.00 30.59 224 ILE A C 1
ATOM 1850 O O . ILE A 1 224 ? -32.432 -10.089 -27.785 1.00 30.59 224 ILE A O 1
ATOM 1854 N N . ILE A 1 225 ? -33.024 -7.919 -27.762 1.00 35.91 225 ILE A N 1
ATOM 1855 C CA . ILE A 1 225 ? -34.454 -8.130 -27.554 1.00 35.91 225 ILE A CA 1
ATOM 1856 C C . ILE A 1 225 ? -35.073 -8.249 -28.948 1.00 35.91 225 ILE A C 1
ATOM 1858 O O . ILE A 1 225 ? -35.027 -7.287 -29.711 1.00 35.91 225 ILE A O 1
ATOM 1862 N N . ASN A 1 226 ? -35.627 -9.421 -29.250 1.00 29.17 226 ASN A N 1
ATOM 1863 C CA . ASN A 1 226 ? -36.772 -9.602 -30.140 1.00 29.17 226 ASN A CA 1
ATOM 1864 C C . ASN A 1 226 ? -37.770 -10.491 -29.404 1.00 29.17 226 ASN A C 1
ATOM 1866 O O . ASN A 1 226 ? -37.332 -11.562 -28.927 1.00 29.17 226 ASN A O 1
#

Radius of gyration: 18.88 Å; chains: 1; bounding box: 59×38×55 Å

Foldseek 3Di:
DLQDVVCVVVVVVLVPDDPVVNLLVLLVVLLVCLVCVQVPQPPGDDDDDNLLSVLLCLQSVPQQDDPPDSGGDRDDPVVNVVSPDPSSLVSLVVLLCLLLVVCCVRPVPDDLSNSLVSNVSSLSSNVSCCVSPVCSLCVNQVDPVCVLVSQLSVLSSQLLVLLVVCSSVVNPDPVSVVSNVVSLVSNCVSCVVVVNNVSSVVSSVVSVVSRPPPPPPDPPPPPPDD

Secondary structure (DSSP, 8-state):
-TT-GGGHHHHHHHHHS-HHHHHHHHHHHHHHHHHTHHHH-TT-SSS--HHHHHHHHHHHTTTTB-TTT--B----HHHHHHH--HHHHHHHHHHHHHHTT--HHHHTT--HHHHHHHHHHHHHHHHHHHHH-TTHHHHHS-SGGGHHHHHHHHHHHHHHHHHHHHHHTTT--HHHHHHHHHHHHHHHHHHHHTT-HHHHHHHHHHHHHHHHTTTS-S--------

Sequence (226 aa):
MISNPSLKHFHRSITELQPAQQKCLEYVVLRHIIERYCLVFPDGINNYPLEIEKSLQIFLEPNLINKNENQFVLQSEQYTKNIIDQKFIFSIKSFIEIFNLQNESSIRGSAQKTKTFQFLMAYSCLNFIITYDSCILDKIYPYAYQHSKKLLFLSKMCFTFSVLKQHQNQFQHMRQKSDVKSCKNNLMAEANVSKEKINVANWIRDVNDLFSNISEDQPSSNCIIN

Organism: NCBI:txid56615